Protein AF-0000000083686877 (afdb_homodimer)

pLDDT: mean 85.7, std 20.35, range [25.66, 98.31]

Secondary structure (DSSP, 8-state):
-HHHHHHHHHHHHGGG-S-HHHHHHHHHHHHHHHHHHHHHHHTTGGGGS-HHHHHHHHTTHHHHHHHGGG-S-HHHHHHHHHHHHHH-HHHHHHHHHHTTSSSSTTTTT-/-HHHHHHHHHHHHGGG-S-HHHHHHHHHHHHHHHHHHHHHHHTTGGGGS-HHHHHHHHTTHHHHHHHGGG-S-HHHHHHHHHHHHHH-HHHHHHHHHHHHSSSSTTTT--

Structure (mmCIF, N/CA/C/O backbone):
data_AF-0000000083686877-model_v1
#
loop_
_entity.id
_entity.type
_entity.pdbx_description
1 polymer 'Importin subunit alpha-1'
#
loop_
_atom_site.group_PDB
_atom_site.id
_atom_site.type_symbol
_atom_site.label_atom_id
_atom_site.label_alt_id
_atom_site.label_comp_id
_atom_site.label_asym_id
_atom_site.label_entity_id
_atom_site.label_seq_id
_atom_site.pdbx_PDB_ins_code
_atom_site.Cartn_x
_atom_site.Cartn_y
_atom_site.Cartn_z
_atom_site.occupancy
_atom_site.B_iso_or_equiv
_atom_site.auth_seq_id
_atom_site.auth_comp_id
_atom_site.auth_asym_id
_atom_site.auth_atom_id
_atom_site.pdbx_PDB_model_num
ATOM 1 N N . SER A 1 1 ? -11.82 -2.285 -3.145 1 73.19 1 SER A N 1
ATOM 2 C CA . SER A 1 1 ? -12.148 -0.867 -3.074 1 73.19 1 SER A CA 1
ATOM 3 C C . SER A 1 1 ? -11.109 -0.018 -3.797 1 73.19 1 SER A C 1
ATOM 5 O O . SER A 1 1 ? -10 -0.48 -4.059 1 73.19 1 SER A O 1
ATOM 7 N N . LEU A 1 2 ? -11.578 1.047 -4.289 1 73.25 2 LEU A N 1
ATOM 8 C CA . LEU A 1 2 ? -10.719 1.985 -5.004 1 73.25 2 LEU A CA 1
ATOM 9 C C . LEU A 1 2 ? -9.484 2.33 -4.184 1 73.25 2 LEU A C 1
ATOM 11 O O . LEU A 1 2 ? -8.383 2.443 -4.727 1 73.25 2 LEU A O 1
ATOM 15 N N . ALA A 1 3 ? -9.656 2.283 -2.883 1 82.31 3 ALA A N 1
ATOM 16 C CA . ALA A 1 3 ? -8.547 2.664 -2.012 1 82.31 3 ALA A CA 1
ATOM 17 C C . ALA A 1 3 ? -7.441 1.616 -2.045 1 82.31 3 ALA A C 1
ATOM 19 O O . ALA A 1 3 ? -6.258 1.958 -2.107 1 82.31 3 ALA A O 1
ATOM 20 N N . CYS A 1 4 ? -7.793 0.386 -2.1 1 87.5 4 CYS A N 1
ATOM 21 C CA . CYS A 1 4 ? -6.809 -0.692 -2.07 1 87.5 4 CYS A CA 1
ATOM 22 C C . CYS A 1 4 ? -6.062 -0.783 -3.395 1 87.5 4 CYS A C 1
ATOM 24 O O . CYS A 1 4 ? -4.891 -1.166 -3.426 1 87.5 4 CYS A O 1
ATOM 26 N N . LYS A 1 5 ? -6.75 -0.315 -4.426 1 90.25 5 LYS A N 1
ATOM 27 C CA . LYS A 1 5 ? -6.117 -0.389 -5.742 1 90.25 5 LYS A CA 1
ATOM 28 C C . LYS A 1 5 ? -4.852 0.461 -5.793 1 90.25 5 LYS A C 1
ATOM 30 O O . LYS A 1 5 ? -3.812 0.008 -6.277 1 90.25 5 LYS A O 1
ATOM 35 N N . GLY A 1 6 ? -4.938 1.652 -5.332 1 89.38 6 GLY A N 1
ATOM 36 C CA . GLY A 1 6 ? -3.783 2.535 -5.309 1 89.38 6 GLY A CA 1
ATOM 37 C C . GLY A 1 6 ? -2.639 1.993 -4.473 1 89.38 6 GLY A C 1
ATOM 38 O O . GLY A 1 6 ? -1.472 2.121 -4.852 1 89.38 6 GLY A O 1
ATOM 39 N N . CYS A 1 7 ? -3.008 1.379 -3.393 1 93.69 7 CYS A N 1
ATOM 40 C CA . CYS A 1 7 ? -1.992 0.793 -2.523 1 93.69 7 CYS A CA 1
ATOM 41 C C . CYS A 1 7 ? -1.307 -0.385 -3.203 1 93.69 7 CYS A C 1
ATOM 43 O O . CYS A 1 7 ? -0.085 -0.528 -3.127 1 93.69 7 CYS A O 1
ATOM 45 N N . ILE A 1 8 ? -2.09 -1.181 -3.867 1 96.5 8 ILE A N 1
ATOM 46 C CA . ILE A 1 8 ? -1.576 -2.373 -4.531 1 96.5 8 ILE A CA 1
ATOM 47 C C . ILE A 1 8 ? -0.631 -1.967 -5.66 1 96.5 8 ILE A C 1
ATOM 49 O O . ILE A 1 8 ? 0.459 -2.525 -5.797 1 96.5 8 ILE A O 1
ATOM 53 N N . GLU A 1 9 ? -1.015 -0.962 -6.367 1 96 9 GLU A N 1
ATOM 54 C CA . GLU A 1 9 ? -0.185 -0.464 -7.461 1 96 9 GLU A CA 1
ATOM 55 C C . GLU A 1 9 ? 1.164 0.032 -6.945 1 96 9 GLU A C 1
ATOM 57 O O . GLU A 1 9 ? 2.207 -0.278 -7.527 1 96 9 GLU A O 1
ATOM 62 N N . ALA A 1 10 ? 1.161 0.752 -5.887 1 97.06 10 ALA A N 1
ATOM 63 C CA . ALA A 1 10 ? 2.391 1.288 -5.312 1 97.06 10 ALA A CA 1
ATOM 64 C C . ALA A 1 10 ? 3.322 0.164 -4.863 1 97.06 10 ALA A C 1
ATOM 66 O O . ALA A 1 10 ? 4.516 0.177 -5.176 1 97.06 10 ALA A O 1
ATOM 67 N N . LEU A 1 11 ? 2.768 -0.821 -4.184 1 97.75 11 LEU A N 1
ATOM 68 C CA . LEU A 1 11 ? 3.58 -1.926 -3.686 1 97.75 11 LEU A CA 1
ATOM 69 C C . LEU A 1 11 ? 4.16 -2.738 -4.836 1 97.75 11 LEU A C 1
ATOM 71 O O . LEU A 1 11 ? 5.336 -3.113 -4.809 1 97.75 11 LEU A O 1
ATOM 75 N N . CYS A 1 12 ? 3.342 -2.971 -5.828 1 98.31 12 CYS A N 1
ATOM 76 C CA . CYS A 1 12 ? 3.801 -3.74 -6.977 1 98.31 12 CYS A CA 1
ATOM 77 C C . CYS A 1 12 ? 4.91 -3.002 -7.719 1 98.31 12 CYS A C 1
ATOM 79 O O . CYS A 1 12 ? 5.871 -3.619 -8.18 1 98.31 12 CYS A O 1
ATOM 81 N N . ASP A 1 13 ? 4.816 -1.719 -7.809 1 97.75 13 ASP A N 1
ATOM 82 C CA . ASP A 1 13 ? 5.812 -0.909 -8.508 1 97.75 13 ASP A CA 1
ATOM 83 C C . ASP A 1 13 ? 7.18 -1.022 -7.836 1 97.75 13 ASP A C 1
ATOM 85 O O . ASP A 1 13 ? 8.211 -0.883 -8.492 1 97.75 13 ASP A O 1
ATOM 89 N N . LEU A 1 14 ? 7.164 -1.317 -6.625 1 98.06 14 LEU A N 1
ATOM 90 C CA . LEU A 1 14 ? 8.414 -1.34 -5.871 1 98.06 14 LEU A CA 1
ATOM 91 C C . LEU A 1 14 ? 9.039 -2.729 -5.898 1 98.06 14 LEU A C 1
ATOM 93 O O . LEU A 1 14 ? 10.164 -2.918 -5.422 1 98.06 14 LEU A O 1
ATOM 97 N N . LEU A 1 15 ? 8.391 -3.703 -6.543 1 98 15 LEU A N 1
ATOM 98 C CA . LEU A 1 15 ? 8.875 -5.078 -6.559 1 98 15 LEU A CA 1
ATOM 99 C C . LEU A 1 15 ? 10.023 -5.242 -7.547 1 98 15 LEU A C 1
ATOM 101 O O . LEU A 1 15 ? 10.625 -6.312 -7.633 1 98 15 LEU A O 1
ATOM 105 N N . ILE A 1 16 ? 10.445 -4.176 -8.188 1 95.75 16 ILE A N 1
ATOM 106 C CA . ILE A 1 16 ? 11.586 -4.234 -9.094 1 95.75 16 ILE A CA 1
ATOM 107 C C . ILE A 1 16 ? 12.836 -3.723 -8.391 1 95.75 16 ILE A C 1
ATOM 109 O O . ILE A 1 16 ? 13.914 -3.643 -8.992 1 95.75 16 ILE A O 1
ATOM 113 N N . SER A 1 17 ? 12.625 -3.346 -7.148 1 95.5 17 SER A N 1
ATOM 114 C CA . SER A 1 17 ? 13.75 -2.795 -6.391 1 95.5 17 SER A CA 1
ATOM 115 C C . SER A 1 17 ? 14.867 -3.816 -6.238 1 95.5 17 SER A C 1
ATOM 117 O O . SER A 1 17 ? 14.617 -5.023 -6.184 1 95.5 17 SER A O 1
ATOM 119 N N . THR A 1 18 ? 16.078 -3.355 -6.16 1 93.94 18 THR A N 1
ATOM 120 C CA . THR A 1 18 ? 17.219 -4.227 -5.934 1 93.94 18 THR A CA 1
ATOM 121 C C . THR A 1 18 ? 17.5 -4.363 -4.438 1 93.94 18 THR A C 1
ATOM 123 O O . THR A 1 18 ? 18.391 -5.125 -4.039 1 93.94 18 THR A O 1
ATOM 126 N N . ASP A 1 19 ? 16.734 -3.686 -3.562 1 95.06 19 ASP A N 1
ATOM 127 C CA . ASP A 1 19 ? 16.906 -3.717 -2.113 1 95.06 19 ASP A CA 1
ATOM 128 C C . ASP A 1 19 ? 16.016 -4.777 -1.479 1 95.06 19 ASP A C 1
ATOM 130 O O . ASP A 1 19 ? 14.789 -4.617 -1.433 1 95.06 19 ASP A O 1
ATOM 134 N N . PRO A 1 20 ? 16.609 -5.816 -0.915 1 96.25 20 PRO A N 1
ATOM 135 C CA . PRO A 1 20 ? 15.82 -6.922 -0.365 1 96.25 20 PRO A CA 1
ATOM 136 C C . PRO A 1 20 ? 14.859 -6.469 0.734 1 96.25 20 PRO A C 1
ATOM 138 O O . PRO A 1 20 ? 13.781 -7.055 0.897 1 96.25 20 PRO A O 1
ATOM 141 N N . SER A 1 21 ? 15.266 -5.473 1.432 1 96.06 21 SER A N 1
ATOM 142 C CA . SER A 1 21 ? 14.406 -5.016 2.516 1 96.06 21 SER A CA 1
ATOM 143 C C . SER A 1 21 ? 13.117 -4.406 1.975 1 96.06 21 SER A C 1
ATOM 145 O O . SER A 1 21 ? 12.047 -4.57 2.568 1 96.06 21 SER A O 1
ATOM 147 N N . ILE A 1 22 ? 13.219 -3.734 0.892 1 97.62 22 ILE A N 1
ATOM 148 C CA . ILE A 1 22 ? 12.047 -3.162 0.243 1 97.62 22 ILE A CA 1
ATOM 149 C C . ILE A 1 22 ? 11.133 -4.281 -0.255 1 97.62 22 ILE A C 1
ATOM 151 O O . ILE A 1 22 ? 9.922 -4.25 -0.026 1 97.62 22 ILE A O 1
ATOM 155 N N . LEU A 1 23 ? 11.75 -5.277 -0.859 1 97.75 23 LEU A N 1
ATOM 156 C CA . LEU A 1 23 ? 10.984 -6.398 -1.4 1 97.75 23 LEU A CA 1
ATOM 157 C C . LEU A 1 23 ? 10.234 -7.129 -0.294 1 97.75 23 LEU A C 1
ATOM 159 O O . LEU A 1 23 ? 9.062 -7.48 -0.458 1 97.75 23 LEU A O 1
ATOM 163 N N . THR A 1 24 ? 10.859 -7.27 0.798 1 97.81 24 THR A N 1
ATOM 164 C CA . THR A 1 24 ? 10.258 -7.953 1.938 1 97.81 24 THR A CA 1
ATOM 165 C C . THR A 1 24 ? 9.039 -7.184 2.447 1 97.81 24 THR A C 1
ATOM 167 O O . THR A 1 24 ? 7.984 -7.773 2.689 1 97.81 24 THR A O 1
ATOM 170 N N . VAL A 1 25 ? 9.148 -5.871 2.57 1 97.5 25 VAL A N 1
ATOM 171 C CA . VAL A 1 25 ? 8.047 -5.039 3.049 1 97.5 25 VAL A CA 1
ATOM 172 C C . VAL A 1 25 ? 6.887 -5.098 2.062 1 97.5 25 VAL A C 1
ATOM 174 O O . VAL A 1 25 ? 5.734 -5.281 2.461 1 97.5 25 VAL A O 1
ATOM 177 N N . CYS A 1 26 ? 7.199 -5.039 0.796 1 98.31 26 CYS A N 1
ATOM 178 C CA . CYS A 1 26 ? 6.168 -5.059 -0.234 1 98.31 26 CYS A CA 1
ATOM 179 C C . CYS A 1 26 ? 5.445 -6.398 -0.26 1 98.31 26 CYS A C 1
ATOM 181 O O . CYS A 1 26 ? 4.211 -6.445 -0.296 1 98.31 26 CYS A O 1
ATOM 183 N N . LEU A 1 27 ? 6.191 -7.473 -0.188 1 98 27 LEU A N 1
ATOM 184 C CA . LEU A 1 27 ? 5.598 -8.805 -0.224 1 98 27 LEU A CA 1
ATOM 185 C C . LEU A 1 27 ? 4.738 -9.055 1.013 1 98 27 LEU A C 1
ATOM 187 O O . LEU A 1 27 ? 3.656 -9.633 0.916 1 98 27 LEU A O 1
ATOM 191 N N . ASN A 1 28 ? 5.188 -8.578 2.1 1 96.69 28 ASN A N 1
ATOM 192 C CA . ASN A 1 28 ? 4.383 -8.68 3.312 1 96.69 28 ASN A CA 1
ATOM 193 C C . ASN A 1 28 ? 3.096 -7.875 3.201 1 96.69 28 ASN A C 1
ATOM 195 O O . ASN A 1 28 ? 2.02 -8.359 3.562 1 96.69 28 ASN A O 1
ATOM 199 N N . GLY A 1 29 ? 3.197 -6.672 2.732 1 96.12 29 GLY A N 1
ATOM 200 C CA . GLY A 1 29 ? 2.018 -5.852 2.5 1 96.12 29 GLY A CA 1
ATOM 201 C C . GLY A 1 29 ? 1.012 -6.508 1.57 1 96.12 29 GLY A C 1
ATOM 202 O O . GLY A 1 29 ? -0.18 -6.57 1.882 1 96.12 29 GLY A O 1
ATOM 203 N N . LEU A 1 30 ? 1.495 -7.07 0.525 1 97.12 30 LEU A N 1
ATOM 204 C CA . LEU A 1 30 ? 0.636 -7.723 -0.455 1 97.12 30 LEU A CA 1
ATOM 205 C C . LEU A 1 30 ? -0.005 -8.977 0.133 1 97.12 30 LEU A C 1
ATOM 207 O O . LEU A 1 30 ? -1.197 -9.219 -0.066 1 97.12 30 LEU A O 1
ATOM 211 N N . ARG A 1 31 ? 0.827 -9.648 0.815 1 96.56 31 ARG A N 1
ATOM 212 C CA . ARG A 1 31 ? 0.297 -10.844 1.466 1 96.56 31 ARG A CA 1
ATOM 213 C C . ARG A 1 31 ? -0.884 -10.5 2.367 1 96.56 31 ARG A C 1
ATOM 215 O O . ARG A 1 31 ? -1.903 -11.195 2.357 1 96.56 31 ARG A O 1
ATOM 222 N N . ASN A 1 32 ? -0.804 -9.469 3.119 1 94.19 32 ASN A N 1
ATOM 223 C CA . ASN A 1 32 ? -1.847 -9.07 4.059 1 94.19 32 ASN A CA 1
ATOM 224 C C . ASN A 1 32 ? -3.121 -8.648 3.334 1 94.19 32 ASN A C 1
ATOM 226 O O . ASN A 1 32 ? -4.227 -8.992 3.76 1 94.19 32 ASN A O 1
ATOM 230 N N . ILE A 1 33 ? -2.953 -7.969 2.295 1 94.56 33 ILE A N 1
ATOM 231 C CA . ILE A 1 33 ? -4.109 -7.516 1.531 1 94.56 33 ILE A CA 1
ATOM 232 C C . ILE A 1 33 ? -4.785 -8.711 0.858 1 94.56 33 ILE A C 1
ATOM 234 O O . ILE A 1 33 ? -6.012 -8.82 0.871 1 94.56 33 ILE A O 1
ATOM 238 N N . LEU A 1 34 ? -4.004 -9.586 0.31 1 95.69 34 LEU A N 1
ATOM 239 C CA . LEU A 1 34 ? -4.539 -10.758 -0.37 1 95.69 34 LEU A CA 1
ATOM 240 C C . LEU A 1 34 ? -5.246 -11.68 0.616 1 95.69 34 LEU A C 1
ATOM 242 O O . LEU A 1 34 ? -6.262 -12.289 0.279 1 95.69 34 LEU A O 1
ATOM 246 N N . LYS A 1 3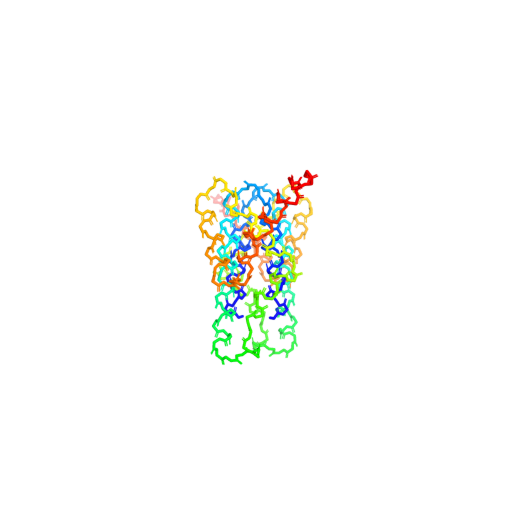5 ? -4.691 -11.719 1.78 1 95.38 35 LYS A N 1
ATOM 247 C CA . LYS A 1 35 ? -5.359 -12.484 2.83 1 95.38 35 LYS A CA 1
ATOM 248 C C . LYS A 1 35 ? -6.754 -11.938 3.111 1 95.38 35 LYS A C 1
ATOM 250 O O . LYS A 1 35 ? -7.711 -12.703 3.254 1 95.38 35 LYS A O 1
ATOM 255 N N . ALA A 1 36 ? -6.898 -10.656 3.234 1 93.06 36 ALA A N 1
ATOM 256 C CA . ALA A 1 36 ? -8.203 -10.031 3.428 1 93.06 36 ALA A CA 1
ATOM 257 C C . ALA A 1 36 ? -9.148 -10.367 2.279 1 93.06 36 ALA A C 1
ATOM 259 O O . ALA A 1 36 ? -10.336 -10.617 2.5 1 93.06 36 ALA A O 1
ATOM 260 N N . GLY A 1 37 ? -8.594 -10.312 1.084 1 93.69 37 GLY A N 1
ATOM 261 C CA . GLY A 1 37 ? -9.398 -10.688 -0.069 1 93.69 37 GLY A CA 1
ATOM 262 C C . GLY A 1 37 ? -9.891 -12.125 -0.011 1 93.69 37 GLY A C 1
ATOM 263 O O . GLY A 1 37 ? -11.023 -12.414 -0.403 1 93.69 37 GLY A O 1
ATOM 264 N N . GLU A 1 38 ? -9.016 -12.953 0.512 1 94.94 38 GLU A N 1
ATOM 265 C CA . GLU A 1 38 ? -9.375 -14.359 0.655 1 94.94 38 GLU A CA 1
ATOM 266 C C . GLU A 1 38 ? -10.508 -14.531 1.661 1 94.94 38 GLU A C 1
ATOM 268 O O . GLU A 1 38 ? -11.43 -15.32 1.436 1 94.94 38 GLU A O 1
ATOM 273 N N . ILE A 1 39 ? -10.422 -13.844 2.715 1 93.62 39 ILE A N 1
ATOM 274 C CA . ILE A 1 39 ? -11.461 -13.898 3.738 1 93.62 39 ILE A CA 1
ATOM 275 C C . ILE A 1 39 ? -12.789 -13.422 3.152 1 93.62 39 ILE A C 1
ATOM 277 O O . ILE A 1 39 ? -13.828 -14.055 3.369 1 93.62 39 ILE A O 1
ATOM 281 N N . ASN A 1 40 ? -12.781 -12.375 2.361 1 92.44 40 ASN A N 1
ATOM 282 C CA . ASN A 1 40 ? -13.977 -11.867 1.698 1 92.44 40 ASN A CA 1
ATOM 283 C C . ASN A 1 40 ? -14.555 -12.891 0.724 1 92.44 40 ASN A C 1
ATOM 285 O O . ASN A 1 40 ? -15.766 -13.094 0.671 1 92.44 40 ASN A O 1
ATOM 289 N N . LYS A 1 41 ? -13.688 -13.461 0.026 1 94.38 41 LYS A N 1
ATOM 290 C CA . LYS A 1 41 ? -14.078 -14.508 -0.919 1 94.38 41 LYS A CA 1
ATOM 291 C C . LYS A 1 41 ? -14.781 -15.656 -0.208 1 94.38 41 LYS A C 1
ATOM 293 O O . LYS A 1 41 ? -15.828 -16.125 -0.661 1 94.38 41 LYS A O 1
ATOM 298 N N . GLN A 1 42 ? -14.227 -16.094 0.88 1 95.88 42 GLN A N 1
ATOM 299 C CA . GLN A 1 42 ? -14.758 -17.219 1.648 1 95.88 42 GLN A CA 1
ATOM 300 C C . GLN A 1 42 ? -16.125 -16.875 2.242 1 95.88 42 GLN A C 1
ATOM 302 O O . GLN A 1 42 ? -16.984 -17.75 2.402 1 95.88 42 GLN A O 1
ATOM 307 N N . LYS A 1 43 ? -16.391 -15.617 2.49 1 95.31 43 LYS A N 1
ATOM 308 C CA . LYS A 1 43 ? -17.656 -15.148 3.043 1 95.31 43 LYS A CA 1
ATOM 309 C C . LYS A 1 43 ? -18.688 -14.906 1.938 1 95.31 43 LYS A C 1
ATOM 311 O O . LYS A 1 43 ? -19.797 -14.469 2.207 1 95.31 43 LYS A O 1
ATOM 316 N N . GLY A 1 44 ? -18.281 -15.148 0.725 1 94.69 44 GLY A N 1
ATOM 317 C CA . GLY A 1 44 ? -19.188 -15.031 -0.413 1 94.69 44 GLY A CA 1
ATOM 318 C C . GLY A 1 44 ? -19.312 -13.609 -0.928 1 94.69 44 GLY A C 1
ATOM 319 O O . GLY A 1 44 ? -20.188 -13.312 -1.739 1 94.69 44 GLY A O 1
ATOM 320 N N . LEU A 1 45 ? -18.438 -12.805 -0.403 1 91 45 LEU A N 1
ATOM 321 C CA . LEU A 1 45 ? -18.469 -11.414 -0.856 1 91 45 LEU A CA 1
ATOM 322 C C . LEU A 1 45 ? -17.812 -11.273 -2.23 1 91 45 LEU A C 1
ATOM 324 O O . LEU A 1 45 ? -17.016 -12.125 -2.633 1 91 45 LEU A O 1
ATOM 328 N N . TYR A 1 46 ? -18.219 -10.297 -3.049 1 91.81 46 TYR A N 1
ATOM 329 C CA . TYR A 1 46 ? -17.688 -9.977 -4.367 1 91.81 46 TYR A CA 1
ATOM 330 C C . TYR A 1 46 ? -17.766 -11.18 -5.297 1 91.81 46 TYR A C 1
ATOM 332 O O . TYR A 1 46 ? -16.781 -11.516 -5.969 1 91.81 46 TYR A O 1
ATOM 340 N N . ASN A 1 47 ? -18.844 -11.852 -5.27 1 94.5 47 ASN A N 1
ATOM 341 C CA . ASN A 1 47 ? -19.156 -12.977 -6.141 1 94.5 47 ASN A CA 1
ATOM 342 C C . ASN A 1 47 ? -18.172 -14.125 -5.93 1 94.5 47 ASN A C 1
ATOM 344 O O . ASN A 1 47 ? -17.797 -14.812 -6.887 1 94.5 47 ASN A O 1
ATOM 348 N N . GLY A 1 48 ? -17.547 -14.148 -4.766 1 94.5 48 GLY A N 1
ATOM 349 C CA . GLY A 1 48 ? -16.703 -15.281 -4.418 1 94.5 48 GLY A CA 1
ATOM 350 C C . GLY A 1 48 ? -15.32 -15.203 -5.031 1 94.5 48 GLY A C 1
ATOM 351 O O . GLY A 1 48 ? -14.695 -16.234 -5.293 1 94.5 48 GLY A O 1
ATOM 352 N N . VAL A 1 49 ? -14.914 -14 -5.352 1 94.94 49 VAL A N 1
ATOM 353 C CA . VAL A 1 49 ? -13.578 -13.836 -5.918 1 94.94 49 VAL A CA 1
ATOM 354 C C . VAL A 1 49 ? -12.734 -12.945 -5.008 1 94.94 49 VAL A C 1
ATOM 356 O O . VAL A 1 49 ? -13.273 -12.148 -4.238 1 94.94 49 VAL A O 1
ATOM 359 N N . ASN A 1 50 ? -11.461 -13.227 -5.004 1 95.38 50 ASN A N 1
ATOM 360 C CA . ASN A 1 50 ? -10.547 -12.305 -4.348 1 95.38 50 ASN A CA 1
ATOM 361 C C . ASN A 1 50 ? -10.273 -11.078 -5.215 1 95.38 50 ASN A C 1
ATOM 363 O O . ASN A 1 50 ? -9.43 -11.125 -6.117 1 95.38 50 ASN A O 1
ATOM 367 N N . ILE A 1 51 ? -10.914 -10 -4.934 1 94.06 51 ILE A N 1
ATOM 368 C CA . ILE A 1 51 ? -10.844 -8.812 -5.777 1 94.06 51 ILE A CA 1
ATOM 369 C C . ILE A 1 51 ? -9.438 -8.227 -5.723 1 94.06 51 ILE A C 1
ATOM 371 O O . ILE A 1 51 ? -8.992 -7.582 -6.672 1 94.06 51 ILE A O 1
ATOM 375 N N . TYR A 1 52 ? -8.719 -8.453 -4.645 1 95.31 52 TYR A N 1
ATOM 376 C CA . TYR A 1 52 ? -7.375 -7.906 -4.512 1 95.31 52 TYR A CA 1
ATOM 377 C C . TYR A 1 52 ? -6.387 -8.68 -5.371 1 95.31 52 TYR A C 1
ATOM 379 O O . TYR A 1 52 ? -5.43 -8.109 -5.902 1 95.31 52 TYR A O 1
ATOM 387 N N . ALA A 1 53 ? -6.609 -9.977 -5.523 1 96.31 53 ALA A N 1
ATOM 388 C CA . ALA A 1 53 ? -5.801 -10.766 -6.453 1 96.31 53 ALA A CA 1
ATOM 389 C C . ALA A 1 53 ? -5.992 -10.281 -7.887 1 96.31 53 ALA A C 1
ATOM 391 O O . ALA A 1 53 ? -5.023 -10.172 -8.648 1 96.31 53 ALA A O 1
ATOM 392 N N . GLN A 1 54 ? -7.191 -9.961 -8.195 1 95.62 54 GLN A N 1
ATOM 393 C CA . GLN A 1 54 ? -7.492 -9.43 -9.523 1 95.62 54 GLN A CA 1
ATOM 394 C C . GLN A 1 54 ? -6.797 -8.086 -9.75 1 95.62 54 GLN A C 1
ATOM 396 O O . GLN A 1 54 ? -6.27 -7.832 -10.828 1 95.62 54 GLN A O 1
ATOM 401 N N . MET A 1 55 ? -6.746 -7.316 -8.711 1 95.12 55 MET A N 1
ATOM 402 C CA . MET A 1 55 ? -6.102 -6.008 -8.812 1 95.12 55 MET A CA 1
ATOM 403 C C . MET A 1 55 ? -4.598 -6.16 -9.016 1 95.12 55 MET A C 1
ATOM 405 O O . MET A 1 55 ? -3.992 -5.414 -9.789 1 95.12 55 MET A O 1
ATOM 409 N N . VAL A 1 56 ? -4.016 -7.102 -8.344 1 97.19 56 VAL A N 1
ATOM 410 C CA . VAL A 1 56 ? -2.592 -7.371 -8.508 1 97.19 56 VAL A CA 1
ATOM 411 C C . VAL A 1 56 ? -2.303 -7.734 -9.961 1 97.19 56 VAL A C 1
ATOM 413 O O . VAL A 1 56 ? -1.348 -7.23 -10.562 1 97.19 56 VAL A O 1
ATOM 416 N N . GLU A 1 57 ? -3.117 -8.531 -10.484 1 96 57 GLU A N 1
ATOM 417 C CA . GLU A 1 57 ? -2.947 -8.945 -11.875 1 96 57 GLU A CA 1
ATOM 418 C C . GLU A 1 57 ? -3.141 -7.766 -12.82 1 96 57 GLU A C 1
ATOM 420 O O . GLU A 1 57 ? -2.348 -7.57 -13.75 1 96 57 GLU A O 1
ATOM 425 N N . GLU A 1 58 ? -4.078 -7.047 -12.586 1 95.5 58 GLU A N 1
ATOM 426 C CA . GLU A 1 58 ? -4.453 -5.945 -13.469 1 95.5 58 GLU A CA 1
ATOM 427 C C . GLU A 1 58 ? -3.342 -4.906 -13.555 1 95.5 58 GLU A C 1
ATOM 429 O O . GLU A 1 58 ? -3.162 -4.27 -14.594 1 95.5 58 GLU A O 1
ATOM 434 N N . CYS A 1 59 ? -2.598 -4.754 -12.508 1 95.5 59 CYS A N 1
ATOM 435 C CA . CYS A 1 59 ? -1.581 -3.707 -12.516 1 95.5 59 CYS A CA 1
ATOM 436 C C . CYS A 1 59 ? -0.216 -4.273 -12.883 1 95.5 59 CYS A C 1
ATOM 438 O O . CYS A 1 59 ? 0.791 -3.566 -12.828 1 95.5 59 CYS A O 1
ATOM 440 N N . GLY A 1 60 ? -0.201 -5.539 -13.219 1 96.31 60 GLY A N 1
ATOM 441 C CA . GLY A 1 60 ? 1.031 -6.164 -13.672 1 96.31 60 GLY A CA 1
ATOM 442 C C . GLY A 1 60 ? 1.891 -6.684 -12.531 1 96.31 60 GLY A C 1
ATOM 443 O O . GLY A 1 60 ? 3.088 -6.922 -12.711 1 96.31 60 GLY A O 1
ATOM 444 N N . GLY A 1 61 ? 1.282 -6.887 -11.383 1 98 61 GLY A N 1
ATOM 445 C CA . GLY A 1 61 ? 2.025 -7.312 -10.211 1 98 61 GLY A CA 1
ATOM 446 C C . GLY A 1 61 ? 2.428 -8.773 -10.258 1 98 61 GLY A C 1
ATOM 447 O O . GLY A 1 61 ? 3.455 -9.164 -9.695 1 98 61 GLY A O 1
ATOM 448 N N . LEU A 1 62 ? 1.648 -9.547 -10.93 1 97.38 62 LEU A N 1
ATOM 449 C CA . LEU A 1 62 ? 1.904 -10.984 -10.961 1 97.38 62 LEU A CA 1
ATOM 450 C C . LEU A 1 62 ? 3.26 -11.281 -11.594 1 97.38 62 LEU A C 1
ATOM 452 O O . LEU A 1 62 ? 4.051 -12.055 -11.047 1 97.38 62 LEU A O 1
ATOM 456 N N . ASP A 1 63 ? 3.545 -10.703 -12.688 1 96.5 63 ASP A N 1
ATOM 457 C CA . ASP A 1 63 ? 4.82 -10.914 -13.367 1 96.5 63 ASP A CA 1
ATOM 458 C C . ASP A 1 63 ? 5.992 -10.547 -12.461 1 96.5 63 ASP A C 1
ATOM 460 O O . ASP A 1 63 ? 7.02 -11.227 -12.461 1 96.5 63 ASP A O 1
ATOM 464 N N . LYS A 1 64 ? 5.816 -9.484 -11.75 1 97.56 64 LYS A N 1
ATOM 465 C CA . LYS A 1 64 ? 6.875 -9.023 -10.859 1 97.56 64 LYS A CA 1
ATOM 466 C C . LYS A 1 64 ? 7.094 -10 -9.711 1 97.56 64 LYS A C 1
ATOM 468 O O . LYS A 1 64 ? 8.234 -10.281 -9.328 1 97.56 64 LYS A O 1
ATOM 473 N N . ILE A 1 65 ? 6.039 -10.531 -9.172 1 98 65 ILE A N 1
ATOM 474 C CA . ILE A 1 65 ? 6.148 -11.5 -8.086 1 98 65 ILE A CA 1
ATOM 475 C C . ILE A 1 65 ? 6.809 -12.773 -8.594 1 98 65 ILE A C 1
ATOM 477 O O . ILE A 1 65 ? 7.68 -13.336 -7.9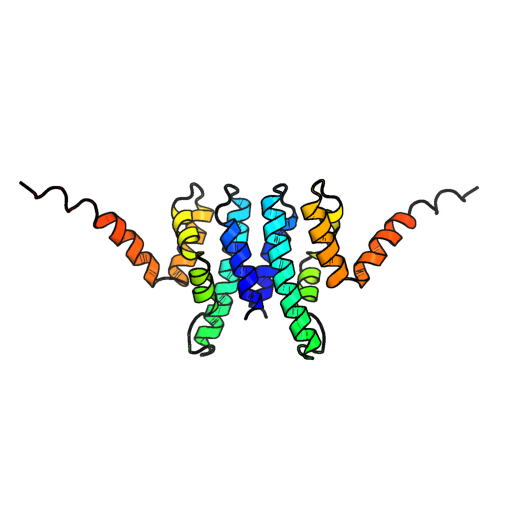3 1 98 65 ILE A O 1
ATOM 481 N N . VAL A 1 66 ? 6.461 -13.156 -9.766 1 96.62 66 VAL A N 1
ATOM 482 C CA . VAL A 1 66 ? 7.047 -14.344 -10.383 1 96.62 66 VAL A CA 1
ATOM 483 C C . VAL A 1 66 ? 8.555 -14.156 -10.531 1 96.62 66 VAL A C 1
ATOM 485 O O . VAL A 1 66 ? 9.336 -15.062 -10.219 1 96.62 66 VAL A O 1
ATOM 488 N N . SER A 1 67 ? 8.883 -13.047 -10.938 1 96.12 67 SER A N 1
ATOM 489 C CA . SER A 1 67 ? 10.297 -12.758 -11.164 1 96.12 67 SER A CA 1
ATOM 490 C C . SER A 1 67 ? 11.086 -12.836 -9.867 1 96.12 67 SER A C 1
ATOM 492 O O . SER A 1 67 ? 12.297 -13.102 -9.883 1 96.12 67 SER A O 1
ATOM 494 N N . LEU A 1 68 ? 10.43 -12.664 -8.758 1 96.94 68 LEU A N 1
ATOM 495 C CA . LEU A 1 68 ? 11.109 -12.672 -7.465 1 96.94 68 LEU A CA 1
ATOM 496 C C . LEU A 1 68 ? 11.5 -14.086 -7.059 1 96.94 68 LEU A C 1
ATOM 498 O O . LEU A 1 68 ? 12.312 -14.273 -6.148 1 96.94 68 LEU A O 1
ATOM 502 N N . GLN A 1 69 ? 10.977 -15.039 -7.758 1 93.62 69 GLN A N 1
ATOM 503 C CA . GLN A 1 69 ? 11.352 -16.422 -7.461 1 93.62 69 GLN A CA 1
ATOM 504 C C . GLN A 1 69 ? 12.805 -16.688 -7.844 1 93.62 69 GLN A C 1
ATOM 506 O O . GLN A 1 69 ? 13.398 -17.656 -7.383 1 93.62 69 GLN A O 1
ATOM 511 N N . SER A 1 70 ? 13.281 -15.781 -8.68 1 93.56 70 SER A N 1
ATOM 512 C CA . SER A 1 70 ? 14.664 -15.938 -9.117 1 93.56 70 SER A CA 1
ATOM 513 C C . SER A 1 70 ? 15.609 -15.062 -8.297 1 93.56 70 SER A C 1
ATOM 515 O O . SER A 1 70 ? 16.797 -14.961 -8.609 1 93.56 70 SER A O 1
ATOM 517 N N . TYR A 1 71 ? 15.125 -14.469 -7.27 1 92.06 71 TYR A N 1
ATOM 518 C CA . TYR A 1 71 ? 15.953 -13.602 -6.434 1 92.06 71 TYR A CA 1
ATOM 519 C C . TYR A 1 71 ? 16.922 -14.422 -5.594 1 92.06 71 TYR A C 1
ATOM 521 O O . TYR A 1 71 ? 16.562 -15.484 -5.07 1 92.06 71 TYR A O 1
ATOM 529 N N . ASP A 1 72 ? 18.156 -13.875 -5.473 1 91.25 72 ASP A N 1
ATOM 530 C CA . ASP A 1 72 ? 19.203 -14.555 -4.711 1 91.25 72 ASP A CA 1
ATOM 531 C C . ASP A 1 72 ? 19.016 -14.344 -3.211 1 91.25 72 ASP A C 1
ATOM 533 O O . ASP A 1 72 ? 19.922 -13.859 -2.529 1 91.25 72 ASP A O 1
ATOM 537 N N . ASN A 1 73 ? 17.906 -14.367 -2.654 1 93.75 73 ASN A N 1
ATOM 538 C CA . ASN A 1 73 ? 17.531 -14.297 -1.247 1 93.75 73 ASN A CA 1
ATOM 539 C C . ASN A 1 73 ? 16.453 -15.328 -0.907 1 93.75 73 ASN A C 1
ATOM 541 O O . ASN A 1 73 ? 15.344 -15.258 -1.422 1 93.75 73 ASN A O 1
ATOM 545 N N . ASN A 1 74 ? 16.781 -16.141 -0.128 1 95 74 ASN A N 1
ATOM 546 C CA . ASN A 1 74 ? 15.906 -17.281 0.175 1 95 74 ASN A CA 1
ATOM 547 C C . ASN A 1 74 ? 14.586 -16.812 0.783 1 95 74 ASN A C 1
ATOM 549 O O . ASN A 1 74 ? 13.523 -17.359 0.451 1 95 74 ASN A O 1
ATOM 553 N N . ASP A 1 75 ? 14.711 -15.859 1.65 1 97.44 75 ASP A N 1
ATOM 554 C CA . ASP A 1 75 ? 13.492 -15.375 2.301 1 97.44 75 ASP A CA 1
ATOM 555 C C . ASP A 1 75 ? 12.555 -14.727 1.291 1 97.44 75 ASP A C 1
ATOM 557 O O . ASP A 1 75 ? 11.344 -14.953 1.331 1 97.44 75 ASP A O 1
ATOM 561 N N . ILE A 1 76 ? 13.117 -13.938 0.433 1 97.75 76 ILE A N 1
ATOM 562 C CA . ILE A 1 76 ? 12.328 -13.281 -0.596 1 97.75 76 ILE A CA 1
ATOM 563 C C . ILE A 1 76 ? 11.75 -14.32 -1.551 1 97.75 76 ILE A C 1
ATOM 565 O O . ILE A 1 76 ? 10.562 -14.258 -1.898 1 97.75 76 ILE A O 1
ATOM 569 N N . TYR A 1 77 ? 12.625 -15.203 -1.874 1 96.19 77 TYR A N 1
ATOM 570 C CA . TYR A 1 77 ? 12.18 -16.312 -2.715 1 96.19 77 TYR A CA 1
ATOM 571 C C . TYR A 1 77 ? 11.008 -17.047 -2.08 1 96.19 77 TYR A C 1
ATOM 573 O O . TYR A 1 77 ? 9.961 -17.219 -2.713 1 96.19 77 TYR A O 1
ATOM 581 N N . LYS A 1 78 ? 11.016 -17.422 -0.885 1 97.5 78 LYS A N 1
ATOM 582 C CA . LYS A 1 78 ? 9.984 -18.172 -0.171 1 97.5 78 LYS A CA 1
ATOM 583 C C . LYS A 1 78 ? 8.688 -17.375 -0.075 1 97.5 78 LYS A C 1
ATOM 585 O O . LYS A 1 78 ? 7.598 -17.906 -0.267 1 97.5 78 LYS A O 1
ATOM 590 N N . LYS A 1 79 ? 8.844 -16.109 0.213 1 97.88 79 LYS A N 1
ATOM 591 C CA . LYS A 1 79 ? 7.672 -15.242 0.315 1 97.88 79 LYS A CA 1
ATOM 592 C C . LYS A 1 79 ? 6.949 -15.141 -1.025 1 97.88 79 LYS A C 1
ATOM 594 O O . LYS A 1 79 ? 5.719 -15.172 -1.077 1 97.88 79 LYS A O 1
ATOM 599 N N . ALA A 1 80 ? 7.727 -15.055 -2.086 1 97.62 80 ALA A N 1
ATOM 600 C CA . ALA A 1 80 ? 7.145 -14.992 -3.424 1 97.62 80 ALA A CA 1
ATOM 601 C C . ALA A 1 80 ? 6.406 -16.281 -3.76 1 97.62 80 ALA A C 1
ATOM 603 O O . ALA A 1 80 ? 5.27 -16.25 -4.234 1 97.62 80 ALA A O 1
ATOM 604 N N . VAL A 1 81 ? 7.035 -17.359 -3.473 1 96.75 81 VAL A N 1
ATOM 605 C CA . VAL A 1 81 ? 6.445 -18.672 -3.732 1 96.75 81 VAL A CA 1
ATOM 606 C C . VAL A 1 81 ? 5.148 -18.828 -2.939 1 96.75 81 VAL A C 1
ATOM 608 O O . VAL A 1 81 ? 4.137 -19.281 -3.475 1 96.75 81 VAL A O 1
ATOM 611 N N . GLU A 1 82 ? 5.137 -18.391 -1.725 1 97.06 82 GLU A N 1
ATOM 612 C CA . GLU A 1 82 ? 3.957 -18.484 -0.867 1 97.06 82 GLU A CA 1
ATOM 613 C C . GLU A 1 82 ? 2.809 -17.641 -1.418 1 97.06 82 GLU A C 1
ATOM 615 O O . GLU A 1 82 ? 1.662 -18.094 -1.451 1 97.06 82 GLU A O 1
ATOM 620 N N . VAL A 1 83 ? 3.137 -16.469 -1.779 1 97.56 83 VAL A N 1
ATOM 621 C CA . VAL A 1 83 ? 2.123 -15.586 -2.33 1 97.56 83 VAL A CA 1
ATOM 622 C C . VAL A 1 83 ? 1.526 -16.203 -3.594 1 97.56 83 VAL A C 1
ATOM 624 O O . VAL A 1 83 ? 0.304 -16.219 -3.764 1 97.56 83 VAL A O 1
ATOM 627 N N . LEU A 1 84 ? 2.367 -16.719 -4.426 1 97.25 84 LEU A N 1
ATOM 628 C CA . LEU A 1 84 ? 1.926 -17.297 -5.691 1 97.25 84 LEU A CA 1
ATOM 629 C C . LEU A 1 84 ? 1.083 -18.547 -5.457 1 97.25 84 LEU A C 1
ATOM 631 O O . LEU A 1 84 ? -0.014 -18.672 -6.004 1 97.25 84 LEU A O 1
ATOM 635 N N . GLU A 1 85 ? 1.507 -19.438 -4.637 1 96.5 85 GLU A N 1
ATOM 636 C CA . GLU A 1 85 ? 0.822 -20.703 -4.359 1 96.5 85 GLU A CA 1
ATOM 637 C C . GLU A 1 85 ? -0.542 -20.453 -3.721 1 96.5 85 GLU A C 1
ATOM 639 O O . GLU A 1 85 ? -1.52 -21.125 -4.059 1 96.5 85 GLU A O 1
ATOM 644 N N . LYS A 1 86 ? -0.664 -19.469 -2.918 1 96.5 86 LYS A N 1
ATOM 645 C CA . LYS A 1 86 ? -1.865 -19.281 -2.111 1 96.5 86 LYS A CA 1
ATOM 646 C C . LYS A 1 86 ? -2.896 -18.438 -2.852 1 96.5 86 LYS A C 1
ATOM 648 O O . LYS A 1 86 ? -4.098 -18.688 -2.754 1 96.5 86 LYS A O 1
ATOM 653 N N . TYR A 1 87 ? -2.371 -17.547 -3.631 1 96.75 87 TYR A N 1
ATOM 654 C CA . TYR A 1 87 ? -3.33 -16.562 -4.121 1 96.75 87 TYR A CA 1
ATOM 655 C C . TYR A 1 87 ? -3.373 -16.547 -5.645 1 96.75 87 TYR A C 1
ATOM 657 O O . TYR A 1 87 ? -4.297 -15.992 -6.242 1 96.75 87 TYR A O 1
ATOM 665 N N . PHE A 1 88 ? -2.477 -17.203 -6.234 1 96.31 88 PHE A N 1
ATOM 666 C CA . PHE A 1 88 ? -2.432 -17.297 -7.688 1 96.31 88 PHE A CA 1
ATOM 667 C C . PHE A 1 88 ? -2.1 -18.719 -8.133 1 96.31 88 PHE A C 1
ATOM 669 O O . PHE A 1 88 ? -1.209 -18.922 -8.961 1 96.31 88 PHE A O 1
ATOM 676 N N . PRO A 1 89 ? -2.754 -19.688 -7.668 1 91.06 89 PRO A N 1
ATOM 677 C CA . PRO A 1 89 ? -2.389 -21.078 -7.941 1 91.06 89 PRO A CA 1
ATOM 678 C C . PRO A 1 89 ? -2.453 -21.438 -9.43 1 91.06 89 PRO A C 1
ATOM 680 O O . PRO A 1 89 ? -1.687 -22.266 -9.906 1 91.06 89 PRO A O 1
ATOM 683 N N . GLU A 1 90 ? -3.307 -20.859 -10.18 1 85.38 90 GLU A N 1
ATOM 684 C CA . GLU A 1 90 ? -3.465 -21.156 -11.602 1 85.38 90 GLU A CA 1
ATOM 685 C C . GLU A 1 90 ? -2.285 -20.625 -12.414 1 85.38 90 GLU A C 1
ATOM 687 O O . GLU A 1 90 ? -1.997 -21.125 -13.5 1 85.38 90 GLU A O 1
ATOM 692 N N . ASP A 1 91 ? -1.573 -19.75 -11.891 1 78.25 91 ASP A N 1
ATOM 693 C CA . ASP A 1 91 ? -0.477 -19.109 -12.609 1 78.25 91 ASP A CA 1
ATOM 694 C C . ASP A 1 91 ? 0.854 -19.781 -12.305 1 78.25 91 ASP A C 1
ATOM 696 O O . ASP A 1 91 ? 1.862 -19.516 -12.961 1 78.25 91 ASP A O 1
ATOM 700 N N . LEU A 1 92 ? 0.99 -20.516 -11.297 1 69.44 92 LEU A N 1
ATOM 701 C CA . LEU A 1 92 ? 2.189 -21.281 -10.984 1 69.44 92 LEU A CA 1
ATOM 702 C C . LEU A 1 92 ? 2.449 -22.344 -12.047 1 69.44 92 LEU A C 1
ATOM 704 O O . LEU A 1 92 ? 3.604 -22.625 -12.375 1 69.44 92 LEU A O 1
ATOM 708 N N . GLU A 1 93 ? 1.443 -23.031 -12.508 1 58 93 GLU A N 1
ATOM 709 C CA . GLU A 1 93 ? 1.607 -24.141 -13.438 1 58 93 GLU A CA 1
ATOM 710 C C . GLU A 1 93 ? 2.201 -23.672 -14.766 1 58 93 GLU A C 1
ATOM 712 O O . GLU A 1 93 ? 2.904 -24.422 -15.438 1 58 93 GLU A O 1
ATOM 717 N N . THR A 1 94 ? 1.896 -22.484 -15.109 1 53.25 94 THR A N 1
ATOM 718 C CA . THR A 1 94 ? 2.262 -22.062 -16.453 1 53.25 94 THR A CA 1
ATOM 719 C C . THR A 1 94 ? 3.752 -21.734 -16.547 1 53.25 94 THR A C 1
ATOM 721 O O . THR A 1 94 ? 4.324 -21.703 -17.625 1 53.25 94 THR A O 1
ATOM 724 N N . VAL A 1 95 ? 4.312 -21.328 -15.469 1 49.69 95 VAL A N 1
ATOM 725 C CA . VAL A 1 95 ? 5.734 -21.016 -15.547 1 49.69 95 VAL A CA 1
ATOM 726 C C . VAL A 1 95 ? 6.523 -22.25 -15.977 1 49.69 95 VAL A C 1
ATOM 728 O O . VAL A 1 95 ? 7.547 -22.141 -16.656 1 49.69 95 VAL A O 1
ATOM 731 N N . ASP A 1 96 ? 6.145 -23.297 -15.461 1 43.72 96 ASP A N 1
ATOM 732 C CA . ASP A 1 96 ? 6.871 -24.5 -15.852 1 43.72 96 ASP A CA 1
ATOM 733 C C . ASP A 1 96 ? 6.637 -24.828 -17.328 1 43.72 96 ASP A C 1
ATOM 735 O O . ASP A 1 96 ? 7.469 -25.484 -17.953 1 43.72 96 ASP A O 1
ATOM 739 N N . GLU A 1 97 ? 5.438 -24.484 -17.844 1 42.16 97 GLU A N 1
ATOM 740 C CA . GLU A 1 97 ? 5.16 -25 -19.188 1 42.16 97 GLU A CA 1
ATOM 741 C C . GLU A 1 97 ? 5.805 -24.109 -20.266 1 42.16 97 GLU A C 1
ATOM 743 O O . GLU A 1 97 ? 5.895 -24.516 -21.422 1 42.16 97 GLU A O 1
ATOM 748 N N . GLU A 1 98 ? 5.914 -22.875 -19.953 1 41.28 98 GLU A N 1
ATOM 749 C CA . GLU A 1 98 ? 6.449 -22.062 -21.047 1 41.28 98 GLU A CA 1
ATOM 750 C C . GLU A 1 98 ? 7.945 -22.312 -21.219 1 41.28 98 GLU A C 1
ATOM 752 O O . GLU A 1 98 ? 8.516 -21.953 -22.25 1 41.28 98 GLU A O 1
ATOM 757 N N . ASN A 1 99 ? 8.586 -22.578 -20.156 1 42.12 99 ASN A N 1
ATOM 758 C CA . ASN A 1 99 ? 10.008 -22.844 -20.328 1 42.12 99 ASN A CA 1
ATOM 759 C C . ASN A 1 99 ? 10.234 -24.172 -21.047 1 42.12 99 ASN A C 1
ATOM 761 O O . ASN A 1 99 ? 11.359 -24.5 -21.438 1 42.12 99 ASN A O 1
ATOM 765 N N . HIS A 1 100 ? 9.266 -25.109 -20.906 1 41.38 100 HIS A N 1
ATOM 766 C CA . HIS A 1 100 ? 9.484 -26.422 -21.5 1 41.38 100 HIS A CA 1
ATOM 767 C C . HIS A 1 100 ? 9.117 -26.422 -22.984 1 41.38 100 HIS A C 1
ATOM 769 O O . HIS A 1 100 ? 9.469 -27.344 -23.719 1 41.38 100 HIS A O 1
ATOM 775 N N . ARG A 1 101 ? 8.258 -25.531 -23.562 1 39.88 101 ARG A N 1
ATOM 776 C CA . ARG A 1 101 ? 7.809 -25.641 -24.953 1 39.88 101 ARG A CA 1
ATOM 777 C C . ARG A 1 101 ? 8.914 -25.219 -25.906 1 39.88 101 ARG A C 1
ATOM 779 O O . ARG A 1 101 ? 8.773 -25.375 -27.125 1 39.88 101 ARG A O 1
ATOM 786 N N . SER A 1 102 ? 9.844 -24.359 -25.5 1 39.62 102 SER A N 1
ATOM 787 C CA . SER A 1 102 ? 10.703 -23.766 -26.516 1 39.62 102 SER A CA 1
ATOM 788 C C . SER A 1 102 ? 11.672 -24.781 -27.094 1 39.62 102 SER A C 1
ATOM 790 O O . SER A 1 102 ? 12.258 -24.562 -28.156 1 39.62 102 SER A O 1
ATOM 792 N N . ASN A 1 103 ? 12.188 -25.625 -26.219 1 39.16 103 ASN A N 1
ATOM 793 C CA . ASN A 1 103 ? 13.391 -26.297 -26.703 1 39.16 103 ASN A CA 1
ATOM 794 C C . ASN A 1 103 ? 13.062 -27.422 -27.672 1 39.16 103 ASN A C 1
ATOM 796 O O . ASN A 1 103 ? 13.961 -28.141 -28.141 1 39.16 103 ASN A O 1
ATOM 800 N N . VAL A 1 104 ? 11.758 -27.922 -27.578 1 39.16 104 VAL A N 1
ATOM 801 C CA . VAL A 1 104 ? 11.594 -29.219 -28.234 1 39.16 104 VAL A CA 1
ATOM 802 C C . VAL A 1 104 ? 11.516 -29.031 -29.75 1 39.16 104 VAL A C 1
ATOM 804 O O . VAL A 1 104 ? 11.586 -30.016 -30.5 1 39.16 104 VAL A O 1
ATOM 807 N N . ASP A 1 105 ? 11.062 -27.781 -30.172 1 40.88 105 ASP A N 1
ATOM 808 C CA . ASP A 1 105 ? 10.711 -27.812 -31.578 1 40.88 105 ASP A CA 1
ATOM 809 C C . ASP A 1 105 ? 11.945 -27.984 -32.469 1 40.88 105 ASP A C 1
ATOM 811 O O . ASP A 1 105 ? 11.844 -28.078 -33.688 1 40.88 105 ASP A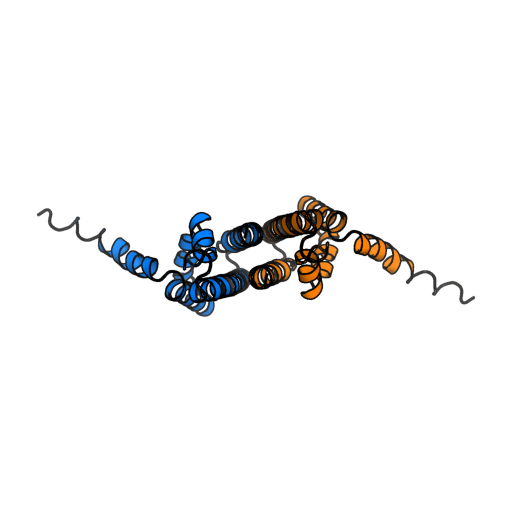 O 1
ATOM 815 N N . GLY A 1 106 ? 13.109 -27.531 -31.812 1 39.34 106 GLY A N 1
ATOM 816 C CA . GLY A 1 106 ? 14.164 -27.391 -32.812 1 39.34 106 GLY A CA 1
ATOM 817 C C . GLY A 1 106 ? 14.617 -28.719 -33.406 1 39.34 106 GLY A C 1
ATOM 818 O O . GLY A 1 106 ? 15.477 -28.734 -34.281 1 39.34 106 GLY A O 1
ATOM 819 N N . THR A 1 107 ? 14.586 -29.75 -32.531 1 37.19 107 THR A N 1
ATOM 820 C CA . THR A 1 107 ? 15.586 -30.75 -32.906 1 37.19 107 THR A CA 1
ATOM 821 C C . THR A 1 107 ? 15.07 -31.625 -34.062 1 37.19 107 THR A C 1
ATOM 823 O O . THR A 1 107 ? 15.844 -32.312 -34.719 1 37.19 107 THR A O 1
ATOM 826 N N . LEU A 1 108 ? 13.664 -31.859 -34.094 1 37.44 108 LEU A N 1
ATOM 827 C CA . LEU A 1 108 ? 13.406 -33.094 -34.844 1 37.44 108 LEU A CA 1
ATOM 828 C C . LEU A 1 108 ? 13.492 -32.844 -36.344 1 37.44 108 LEU A C 1
ATOM 830 O O . LEU A 1 108 ? 13.117 -33.719 -37.125 1 37.44 108 LEU A O 1
ATOM 834 N N . GLN A 1 109 ? 13.875 -31.594 -36.719 1 35.16 109 GLN A N 1
ATOM 835 C CA . GLN A 1 109 ? 13.766 -31.438 -38.156 1 35.16 109 GLN A CA 1
ATOM 836 C C . GLN A 1 109 ? 14.828 -32.25 -38.906 1 35.16 109 GLN A C 1
ATOM 838 O O . GLN A 1 109 ? 15.07 -32.062 -40.094 1 35.16 109 GLN A O 1
ATOM 843 N N . GLN A 1 110 ? 15.328 -33.438 -38.312 1 25.66 110 GLN A N 1
ATOM 844 C CA . GLN A 1 110 ? 16.016 -34.156 -39.375 1 25.66 110 GLN A CA 1
ATOM 845 C C . GLN A 1 110 ? 15.031 -34.75 -40.375 1 25.66 110 GLN A C 1
A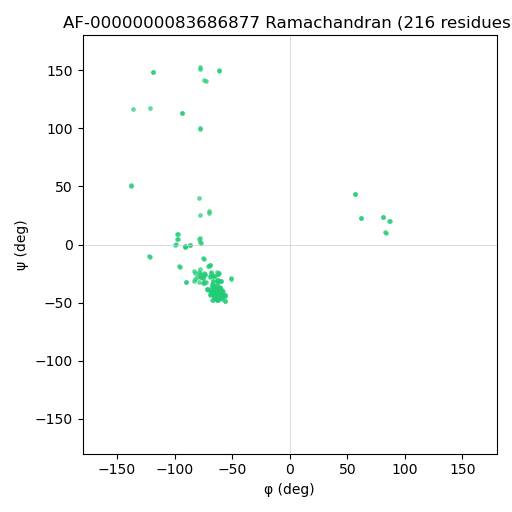TOM 847 O O . GLN A 1 110 ? 13.961 -35.219 -40 1 25.66 110 GLN A O 1
ATOM 852 N N . SER B 1 1 ? -10.828 -0.131 5.836 1 72.5 1 SER B N 1
ATOM 853 C CA . SER B 1 1 ? -10.938 -1.586 5.867 1 72.5 1 SER B CA 1
ATOM 854 C C . SER B 1 1 ? -9.617 -2.227 6.297 1 72.5 1 SER B C 1
ATOM 856 O O . SER B 1 1 ? -8.57 -1.582 6.27 1 72.5 1 SER B O 1
ATOM 858 N N . LEU B 1 2 ? -9.766 -3.332 6.875 1 72.69 2 LEU B N 1
ATOM 859 C CA . LEU B 1 2 ? -8.609 -4.094 7.344 1 72.69 2 LEU B CA 1
ATOM 860 C C . LEU B 1 2 ? -7.582 -4.262 6.23 1 72.69 2 LEU B C 1
ATOM 862 O O . LEU B 1 2 ? -6.379 -4.184 6.48 1 72.69 2 LEU B O 1
ATOM 866 N N . ALA B 1 3 ? -8.086 -4.266 5.027 1 81.38 3 ALA B N 1
ATOM 867 C CA . ALA B 1 3 ? -7.188 -4.492 3.898 1 81.38 3 ALA B CA 1
ATOM 868 C C . ALA B 1 3 ? -6.285 -3.279 3.666 1 81.38 3 ALA B C 1
ATOM 870 O O . ALA B 1 3 ? -5.09 -3.428 3.418 1 81.38 3 ALA B O 1
ATOM 871 N N . CYS B 1 4 ? -6.809 -2.119 3.836 1 87.31 4 CYS B N 1
ATOM 872 C CA . CYS B 1 4 ? -6.051 -0.899 3.574 1 87.31 4 CYS B CA 1
ATOM 873 C C . CYS B 1 4 ? -5.023 -0.65 4.672 1 87.31 4 CYS B C 1
ATOM 875 O O . CYS B 1 4 ? -3.965 -0.07 4.414 1 87.31 4 CYS B O 1
ATOM 877 N N . LYS B 1 5 ? -5.332 -1.207 5.828 1 90.12 5 LYS B N 1
ATOM 878 C CA . LYS B 1 5 ? -4.414 -0.988 6.945 1 90.12 5 LYS B CA 1
ATOM 879 C C . LYS B 1 5 ? -3.047 -1.6 6.66 1 90.12 5 LYS B C 1
ATOM 881 O O . LYS B 1 5 ? -2.016 -0.958 6.879 1 90.12 5 LYS B O 1
ATOM 886 N N . GLY B 1 6 ? -3.029 -2.801 6.219 1 89.31 6 GLY B N 1
ATOM 887 C CA . GLY B 1 6 ? -1.779 -3.467 5.887 1 89.31 6 GLY B CA 1
ATOM 888 C C . GLY B 1 6 ? -0.989 -2.752 4.809 1 89.31 6 GLY B C 1
ATOM 889 O O . GLY B 1 6 ? 0.238 -2.66 4.887 1 89.31 6 GLY B O 1
ATOM 890 N N . CYS B 1 7 ? -1.72 -2.232 3.861 1 93.75 7 CYS B N 1
ATOM 891 C CA . CYS B 1 7 ? -1.066 -1.499 2.783 1 93.75 7 CYS B CA 1
ATOM 892 C C . CYS B 1 7 ? -0.459 -0.2 3.297 1 93.75 7 CYS B C 1
ATOM 894 O O . CYS B 1 7 ? 0.659 0.159 2.922 1 93.75 7 CYS B O 1
ATOM 896 N N . ILE B 1 8 ? -1.19 0.47 4.148 1 96.5 8 ILE B N 1
ATOM 897 C CA . ILE B 1 8 ? -0.747 1.749 4.691 1 96.5 8 ILE B CA 1
ATOM 898 C C . ILE B 1 8 ? 0.504 1.543 5.543 1 96.5 8 ILE B C 1
ATOM 900 O O . ILE B 1 8 ? 1.478 2.291 5.418 1 96.5 8 ILE B O 1
ATOM 904 N N . GLU B 1 9 ? 0.497 0.501 6.297 1 95.88 9 GLU B N 1
ATOM 905 C CA . GLU B 1 9 ? 1.646 0.183 7.141 1 95.88 9 GLU B CA 1
ATOM 906 C C . GLU B 1 9 ? 2.891 -0.079 6.297 1 95.88 9 GLU B C 1
ATOM 908 O O . GLU B 1 9 ? 3.973 0.427 6.605 1 95.88 9 GLU B O 1
ATOM 913 N N . ALA B 1 10 ? 2.752 -0.815 5.262 1 97 10 ALA B N 1
ATOM 914 C CA . ALA B 1 10 ? 3.875 -1.139 4.387 1 97 10 ALA B CA 1
ATOM 915 C C . ALA B 1 10 ? 4.449 0.121 3.744 1 97 10 ALA B C 1
ATOM 917 O O . ALA B 1 10 ? 5.668 0.323 3.742 1 97 10 ALA B O 1
ATOM 918 N N . LEU B 1 11 ? 3.584 0.972 3.246 1 97.81 11 LEU B N 1
ATOM 919 C CA . LEU B 1 11 ? 4.035 2.191 2.586 1 97.81 11 LEU B CA 1
ATOM 920 C C . LEU B 1 11 ? 4.73 3.121 3.574 1 97.81 11 LEU B C 1
ATOM 922 O O . LEU B 1 11 ? 5.777 3.697 3.262 1 97.81 11 LEU B O 1
ATOM 926 N N . CYS B 1 12 ? 4.16 3.232 4.734 1 98.31 12 CYS B N 1
ATOM 927 C CA . CYS B 1 12 ? 4.75 4.094 5.75 1 98.31 12 CYS B CA 1
ATOM 928 C C . CYS B 1 12 ? 6.121 3.58 6.176 1 98.31 12 CYS B C 1
ATOM 930 O O . CYS B 1 12 ? 7.047 4.367 6.387 1 98.31 12 CYS B O 1
ATOM 932 N N . ASP B 1 13 ? 6.289 2.301 6.262 1 97.69 13 ASP B N 1
ATOM 933 C CA . ASP B 1 13 ? 7.555 1.694 6.668 1 97.69 13 ASP B CA 1
ATOM 934 C C . ASP B 1 13 ? 8.664 2.031 5.68 1 97.69 13 ASP B C 1
ATOM 936 O O . ASP B 1 13 ? 9.836 2.102 6.055 1 97.69 13 ASP B O 1
ATOM 940 N N . LEU B 1 14 ? 8.305 2.289 4.523 1 98 14 LEU B N 1
ATOM 941 C CA . LEU B 1 14 ? 9.297 2.51 3.48 1 98 14 LEU B CA 1
ATOM 942 C C . LEU B 1 14 ? 9.664 3.986 3.381 1 98 14 LEU B C 1
ATOM 944 O O . LEU B 1 14 ? 10.578 4.355 2.645 1 98 14 LEU B O 1
ATOM 948 N N . LEU B 1 15 ? 9.031 4.844 4.191 1 97.94 15 LEU B N 1
ATOM 949 C CA . LEU B 1 15 ? 9.258 6.281 4.113 1 97.94 15 LEU B CA 1
ATOM 950 C C . LEU B 1 15 ? 10.578 6.664 4.781 1 97.94 15 LEU B C 1
ATOM 952 O O . LEU B 1 15 ? 10.992 7.824 4.73 1 97.94 15 LEU B O 1
ATOM 956 N N . ILE B 1 16 ? 11.312 5.703 5.281 1 95.62 16 ILE B N 1
ATOM 957 C CA . ILE B 1 16 ? 12.617 5.98 5.875 1 95.62 16 ILE B CA 1
ATOM 958 C C . ILE B 1 16 ? 13.719 5.672 4.863 1 95.62 16 ILE B C 1
ATOM 960 O O . ILE B 1 16 ? 14.906 5.793 5.176 1 95.62 16 ILE B O 1
ATOM 964 N N . SER B 1 17 ? 13.266 5.246 3.707 1 95.44 17 SER B N 1
ATOM 965 C CA . SER B 1 17 ? 14.234 4.879 2.68 1 95.44 17 SER B CA 1
ATOM 966 C C . SER B 1 17 ? 15.094 6.074 2.277 1 95.44 17 SER B C 1
ATOM 968 O O . SER B 1 17 ? 14.633 7.219 2.316 1 95.44 17 SER B O 1
ATOM 970 N N . THR B 1 18 ? 16.297 5.816 1.883 1 93.94 18 THR B N 1
ATOM 971 C CA . THR B 1 18 ? 17.188 6.867 1.395 1 93.94 18 THR B CA 1
ATOM 972 C C . THR B 1 18 ? 17.062 7.023 -0.118 1 93.94 18 THR B C 1
ATOM 974 O O . THR B 1 18 ? 17.672 7.922 -0.708 1 93.94 18 THR B O 1
ATOM 977 N N . ASP B 1 19 ? 16.234 6.199 -0.787 1 95.12 19 ASP B N 1
ATOM 978 C CA . ASP B 1 19 ? 16.016 6.234 -2.23 1 95.12 19 ASP B CA 1
ATOM 979 C C . ASP B 1 19 ? 14.82 7.105 -2.594 1 95.12 19 ASP B C 1
ATOM 981 O O . ASP B 1 19 ? 13.672 6.734 -2.332 1 95.12 19 ASP B O 1
ATOM 985 N N . PRO B 1 20 ? 15.07 8.219 -3.258 1 96.25 20 PRO B N 1
ATOM 986 C CA . PRO B 1 20 ? 13.992 9.164 -3.562 1 96.25 20 PRO B CA 1
ATOM 987 C C . PRO B 1 20 ? 12.883 8.531 -4.398 1 96.25 20 PRO B C 1
ATOM 989 O O . PRO B 1 20 ? 11.711 8.914 -4.273 1 96.25 20 PRO B O 1
ATOM 992 N N . SER B 1 21 ? 13.266 7.605 -5.207 1 96.06 21 SER B N 1
ATOM 993 C CA . SER B 1 21 ? 12.25 6.984 -6.051 1 96.06 21 SER B CA 1
ATOM 994 C C . SER B 1 21 ? 11.258 6.172 -5.219 1 96.06 21 SER B C 1
ATOM 996 O O . SER B 1 21 ? 10.07 6.133 -5.527 1 96.06 21 SER B O 1
ATOM 998 N N . ILE B 1 22 ? 11.742 5.559 -4.211 1 97.69 22 ILE B N 1
ATOM 999 C CA . ILE B 1 22 ? 10.891 4.805 -3.303 1 97.69 22 ILE B CA 1
ATOM 1000 C C . ILE B 1 22 ? 9.953 5.758 -2.564 1 97.69 22 ILE B C 1
ATOM 1002 O O . ILE B 1 22 ? 8.742 5.512 -2.484 1 97.69 22 ILE B O 1
ATOM 1006 N N . LEU B 1 23 ? 10.516 6.848 -2.107 1 97.75 23 LEU B N 1
ATOM 1007 C CA . LEU B 1 23 ? 9.734 7.832 -1.367 1 97.75 23 LEU B CA 1
ATOM 1008 C C . LEU B 1 23 ? 8.617 8.398 -2.234 1 97.75 23 LEU B C 1
ATOM 1010 O O . LEU B 1 23 ? 7.48 8.539 -1.774 1 97.75 23 LEU B O 1
ATOM 1014 N N . THR B 1 24 ? 8.914 8.625 -3.445 1 97.81 24 THR B N 1
ATOM 1015 C CA . THR B 1 24 ? 7.934 9.172 -4.383 1 97.81 24 THR B CA 1
ATOM 1016 C C . THR B 1 24 ? 6.781 8.195 -4.59 1 97.81 24 THR B C 1
ATOM 1018 O O . THR B 1 24 ? 5.613 8.586 -4.543 1 97.81 24 THR B O 1
ATOM 1021 N N . VAL B 1 25 ? 7.078 6.914 -4.77 1 97.56 25 VAL B N 1
ATOM 1022 C CA . VAL B 1 25 ? 6.055 5.895 -4.977 1 97.56 25 VAL B CA 1
ATOM 1023 C C . VAL B 1 25 ? 5.184 5.773 -3.73 1 97.56 25 VAL B C 1
ATOM 1025 O O . VAL B 1 25 ? 3.955 5.746 -3.822 1 97.56 25 VAL B O 1
ATOM 1028 N N . CYS B 1 26 ? 5.812 5.789 -2.582 1 98.31 26 CYS B N 1
ATOM 1029 C CA . CYS B 1 26 ? 5.086 5.648 -1.326 1 98.31 26 CYS B CA 1
ATOM 1030 C C . CYS B 1 26 ? 4.172 6.844 -1.09 1 98.31 26 CYS B C 1
ATOM 1032 O O . CYS B 1 26 ? 2.998 6.68 -0.747 1 98.31 26 CYS B O 1
ATOM 1034 N N . LEU B 1 27 ? 4.668 8.039 -1.315 1 98 27 LEU B N 1
ATOM 1035 C CA . LEU B 1 27 ? 3.883 9.25 -1.101 1 98 27 LEU B CA 1
ATOM 1036 C C . LEU B 1 27 ? 2.715 9.32 -2.076 1 98 27 LEU B C 1
ATOM 1038 O O . LEU B 1 27 ? 1.606 9.711 -1.699 1 98 27 LEU B O 1
ATOM 1042 N N . ASN B 1 28 ? 2.957 8.914 -3.26 1 96.81 28 ASN B N 1
ATOM 1043 C CA . ASN B 1 28 ? 1.869 8.852 -4.23 1 96.81 28 ASN B CA 1
ATOM 1044 C C . ASN B 1 28 ? 0.811 7.828 -3.822 1 96.81 28 ASN B C 1
ATOM 1046 O O . ASN B 1 28 ? -0.387 8.109 -3.889 1 96.81 28 ASN B O 1
ATOM 1050 N N . GLY B 1 29 ? 1.232 6.668 -3.416 1 96.19 29 GLY B N 1
ATOM 1051 C CA . GLY B 1 29 ? 0.309 5.66 -2.918 1 96.19 29 GLY B CA 1
ATOM 1052 C C . GLY B 1 29 ? -0.532 6.148 -1.753 1 96.19 29 GLY B C 1
ATOM 1053 O O . GLY B 1 29 ? -1.756 6 -1.759 1 96.19 29 GLY B O 1
ATOM 1054 N N . LEU B 1 30 ? 0.093 6.801 -0.842 1 97.19 30 LEU B N 1
ATOM 1055 C CA . LEU B 1 30 ? -0.595 7.312 0.338 1 97.19 30 LEU B CA 1
ATOM 1056 C C . LEU B 1 30 ? -1.569 8.422 -0.041 1 97.19 30 LEU B C 1
ATOM 1058 O O . LEU B 1 30 ? -2.699 8.461 0.454 1 97.19 30 LEU B O 1
ATOM 1062 N N . ARG B 1 31 ? -1.066 9.227 -0.892 1 96.62 31 ARG B N 1
ATOM 1063 C CA . ARG B 1 31 ? -1.939 10.297 -1.36 1 96.62 31 ARG B CA 1
ATOM 1064 C C . ARG B 1 31 ? -3.229 9.734 -1.95 1 96.62 31 ARG B C 1
ATOM 1066 O O . ARG B 1 31 ? -4.316 10.234 -1.667 1 96.62 31 ARG B O 1
ATOM 1073 N N . ASN B 1 32 ? -3.156 8.719 -2.725 1 94.25 32 ASN B N 1
ATOM 1074 C CA . ASN B 1 32 ? -4.312 8.117 -3.385 1 94.25 32 ASN B CA 1
ATOM 1075 C C . ASN B 1 32 ? -5.273 7.496 -2.375 1 94.25 32 ASN B C 1
ATOM 1077 O O . ASN B 1 32 ? -6.492 7.633 -2.504 1 94.25 32 ASN B O 1
ATOM 1081 N N . ILE B 1 33 ? -4.742 6.883 -1.438 1 94.62 33 ILE B N 1
ATOM 1082 C CA . ILE B 1 33 ? -5.57 6.246 -0.42 1 94.62 33 ILE B CA 1
ATOM 1083 C C . ILE B 1 33 ? -6.258 7.316 0.426 1 94.62 33 ILE B C 1
ATOM 1085 O O . ILE B 1 33 ? -7.453 7.215 0.719 1 94.62 33 ILE B O 1
ATOM 1089 N N . LEU B 1 34 ? -5.527 8.328 0.787 1 95.75 34 LEU B N 1
ATOM 1090 C CA . LEU B 1 34 ? -6.074 9.398 1.607 1 95.75 34 LEU B CA 1
ATOM 1091 C C . LEU B 1 34 ? -7.152 10.164 0.852 1 95.75 34 LEU B C 1
ATOM 1093 O O . LEU B 1 34 ? -8.141 10.602 1.446 1 95.75 34 LEU B O 1
ATOM 1097 N N . LYS B 1 35 ? -6.918 10.281 -0.417 1 95.5 35 LYS B N 1
ATOM 1098 C CA . LYS B 1 35 ? -7.945 10.898 -1.249 1 95.5 35 LYS B CA 1
ATOM 1099 C C . LYS B 1 35 ? -9.25 10.109 -1.188 1 95.5 35 LYS B C 1
ATOM 1101 O O . LYS B 1 35 ? -10.328 10.688 -1.07 1 95.5 35 LYS B O 1
ATOM 1106 N N . ALA B 1 36 ? -9.195 8.82 -1.294 1 93.12 36 ALA B N 1
ATOM 1107 C CA . ALA B 1 36 ? -10.375 7.965 -1.173 1 93.12 36 ALA B CA 1
ATOM 1108 C C . ALA B 1 36 ? -11.047 8.148 0.183 1 93.12 36 ALA B C 1
ATOM 1110 O O . ALA B 1 36 ? -12.273 8.18 0.273 1 93.12 36 ALA B O 1
ATOM 1111 N N . GLY B 1 37 ? -10.219 8.234 1.201 1 93.75 37 GLY B N 1
ATOM 1112 C CA . GLY B 1 37 ? -10.758 8.492 2.525 1 93.75 37 GLY B CA 1
ATOM 1113 C C . GLY B 1 37 ? -11.492 9.812 2.627 1 93.75 37 GLY B C 1
ATOM 1114 O O . GLY B 1 37 ? -12.523 9.906 3.299 1 93.75 37 GLY B O 1
ATOM 1115 N N . GLU B 1 38 ? -10.93 10.766 1.922 1 95 38 GLU B N 1
ATOM 1116 C CA . GLU B 1 38 ? -11.562 12.086 1.909 1 95 38 GLU B CA 1
ATOM 1117 C C . GLU B 1 38 ? -12.922 12.039 1.222 1 95 38 GLU B C 1
ATOM 1119 O O . GLU B 1 38 ? -13.883 12.656 1.688 1 95 38 GLU B O 1
ATOM 1124 N N . ILE B 1 39 ? -12.992 11.352 0.162 1 93.75 39 ILE B N 1
ATOM 1125 C CA . ILE B 1 39 ? -14.242 11.203 -0.57 1 93.75 39 ILE B CA 1
ATOM 1126 C C . ILE B 1 39 ? -15.273 10.516 0.318 1 93.75 39 ILE B C 1
ATOM 1128 O O . ILE B 1 39 ? -16.438 10.945 0.38 1 93.75 39 ILE B O 1
ATOM 1132 N N . ASN B 1 40 ? -14.883 9.5 1.055 1 92.5 40 ASN B N 1
ATOM 1133 C CA . ASN B 1 40 ? -15.773 8.805 1.981 1 92.5 40 ASN B CA 1
ATOM 1134 C C . ASN B 1 40 ? -16.25 9.727 3.096 1 92.5 40 ASN B C 1
ATOM 1136 O O . ASN B 1 40 ? -17.438 9.711 3.457 1 92.5 40 ASN B O 1
ATOM 1140 N N . LYS B 1 41 ? -15.359 10.453 3.574 1 94.44 41 LYS B N 1
ATOM 1141 C CA . LYS B 1 41 ? -15.672 11.43 4.613 1 94.44 41 LYS B CA 1
ATOM 1142 C C . LYS B 1 41 ? -16.719 12.422 4.129 1 94.44 41 LYS B C 1
ATOM 1144 O O . LYS B 1 41 ? -17.688 12.711 4.84 1 94.44 41 LYS B O 1
ATOM 1149 N N . GLN B 1 42 ? -16.531 12.938 2.945 1 95.94 42 GLN B N 1
ATOM 1150 C CA . GLN B 1 42 ? -17.438 13.93 2.365 1 95.94 42 GLN B CA 1
ATOM 1151 C C . GLN B 1 42 ? -18.828 13.336 2.123 1 95.94 42 GLN B C 1
ATOM 1153 O O . GLN B 1 42 ? -19.828 14.039 2.205 1 95.94 42 GLN B O 1
ATOM 1158 N N . LYS B 1 43 ? -18.938 12.055 1.922 1 95.31 43 LYS B N 1
ATOM 1159 C CA . LYS B 1 43 ? -20.188 11.352 1.693 1 95.31 43 LYS B CA 1
ATOM 1160 C C . LYS B 1 43 ? -20.844 10.961 3.014 1 95.31 43 LYS B C 1
ATOM 1162 O O . LYS B 1 43 ? -21.906 10.328 3.021 1 95.31 43 LYS B O 1
ATOM 1167 N N . GLY B 1 44 ? -20.219 11.289 4.098 1 94.69 44 GLY B N 1
ATOM 1168 C CA . GLY B 1 44 ? -20.766 11.039 5.422 1 94.69 44 GLY B CA 1
ATOM 1169 C C . GLY B 1 44 ? -20.516 9.633 5.918 1 94.69 44 GLY B C 1
ATOM 1170 O O . GLY B 1 44 ? -21.094 9.203 6.91 1 94.69 44 GLY B O 1
ATOM 1171 N N . LEU B 1 45 ? -19.656 8.977 5.16 1 91 45 LEU B N 1
ATOM 1172 C CA . LEU B 1 45 ? -19.344 7.613 5.574 1 91 45 LEU B CA 1
ATOM 1173 C C . LEU B 1 45 ? -18.359 7.617 6.742 1 91 45 LEU B C 1
ATOM 1175 O O . LEU B 1 45 ? -17.656 8.602 6.957 1 91 45 LEU B O 1
ATOM 1179 N N . TYR B 1 46 ? -18.359 6.598 7.609 1 91.81 46 TYR B N 1
ATOM 1180 C CA . TYR B 1 46 ? -17.469 6.402 8.742 1 91.81 46 TYR B CA 1
ATOM 1181 C C . TYR B 1 46 ? -17.516 7.594 9.695 1 91.81 46 TYR B C 1
ATOM 1183 O O . TYR B 1 46 ? -16.469 8.102 10.109 1 91.81 46 TYR B O 1
ATOM 1191 N N . ASN B 1 47 ? -18.688 8.062 9.945 1 94.44 47 ASN B N 1
ATOM 1192 C CA . ASN B 1 47 ? -18.953 9.141 10.883 1 94.44 47 ASN B CA 1
ATOM 1193 C C . ASN B 1 47 ? -18.266 10.445 10.469 1 94.44 47 ASN B C 1
ATOM 1195 O O . ASN B 1 47 ? -17.797 11.195 11.32 1 94.44 47 ASN B O 1
ATOM 1199 N N . GLY B 1 48 ? -17.969 10.555 9.188 1 94.5 48 GLY B N 1
ATOM 1200 C CA . GLY B 1 48 ? -17.453 11.812 8.672 1 94.5 48 GLY B CA 1
ATOM 1201 C C . GLY B 1 48 ? -15.969 11.992 8.922 1 94.5 48 GLY B C 1
ATOM 1202 O O . GLY B 1 48 ? -15.484 13.117 9.047 1 94.5 48 GLY B O 1
ATOM 1203 N N . VAL B 1 49 ? -15.281 10.883 9.102 1 94.94 49 VAL B N 1
ATOM 1204 C CA . VAL B 1 49 ? -13.844 10.969 9.312 1 94.94 49 VAL B CA 1
ATOM 1205 C C . VAL B 1 49 ? -13.109 10.227 8.195 1 94.94 49 VAL B C 1
ATOM 1207 O O . VAL B 1 49 ? -13.68 9.328 7.562 1 94.94 49 VAL B O 1
ATOM 1210 N N . ASN B 1 50 ? -11.938 10.719 7.887 1 95.38 50 ASN B N 1
ATOM 1211 C CA . ASN B 1 50 ? -11.062 9.953 7.004 1 95.38 50 ASN B CA 1
ATOM 1212 C C . ASN B 1 50 ? -10.367 8.812 7.742 1 95.38 50 ASN B C 1
ATOM 1214 O O . ASN B 1 50 ? -9.359 9.031 8.414 1 95.38 50 ASN B O 1
ATOM 1218 N N . ILE B 1 51 ? -10.875 7.637 7.602 1 94.06 51 ILE B N 1
ATOM 1219 C CA . ILE B 1 51 ? -10.391 6.496 8.375 1 94.06 51 ILE B CA 1
ATOM 1220 C C . ILE B 1 51 ? -8.961 6.16 7.953 1 94.06 51 ILE B C 1
ATOM 1222 O O . ILE B 1 51 ? -8.188 5.625 8.75 1 94.06 51 ILE B O 1
ATOM 1226 N N . TYR B 1 52 ? -8.594 6.48 6.738 1 95.38 52 TYR B N 1
ATOM 1227 C CA . TYR B 1 52 ? -7.25 6.176 6.262 1 95.38 52 TYR B CA 1
ATOM 1228 C C . TYR B 1 52 ? -6.227 7.133 6.867 1 95.38 52 TYR B C 1
ATOM 1230 O O . TYR B 1 52 ? -5.086 6.746 7.133 1 95.38 52 TYR B O 1
ATOM 1238 N N . ALA B 1 53 ? -6.617 8.375 7.102 1 96.31 53 ALA B N 1
ATOM 1239 C CA . ALA B 1 53 ? -5.754 9.312 7.816 1 96.31 53 ALA B CA 1
ATOM 1240 C C . ALA B 1 53 ? -5.496 8.836 9.242 1 96.31 53 ALA B C 1
ATOM 1242 O O . ALA B 1 53 ? -4.363 8.906 9.734 1 96.31 53 ALA B O 1
ATOM 1243 N N . GLN B 1 54 ? -6.508 8.312 9.828 1 95.62 54 GLN B N 1
ATOM 1244 C CA . GLN B 1 54 ? -6.371 7.77 11.172 1 95.62 54 GLN B CA 1
ATOM 1245 C C . GLN B 1 54 ? -5.418 6.578 11.188 1 95.62 54 GLN B C 1
ATOM 1247 O O . GLN B 1 54 ? -4.602 6.438 12.102 1 95.62 54 GLN B O 1
ATOM 1252 N N . MET B 1 55 ? -5.488 5.801 10.164 1 95.06 55 MET B N 1
ATOM 1253 C CA . MET B 1 55 ? -4.621 4.629 10.062 1 95.06 55 MET B CA 1
ATOM 1254 C C . MET B 1 55 ? -3.164 5.043 9.891 1 95.06 55 MET B C 1
ATOM 1256 O O . MET B 1 55 ? -2.268 4.434 10.469 1 95.06 55 MET B O 1
ATOM 1260 N N . VAL B 1 56 ? -2.949 6.055 9.109 1 97.12 56 VAL B N 1
ATOM 1261 C CA . VAL B 1 56 ? -1.598 6.574 8.922 1 97.12 56 VAL B CA 1
ATOM 1262 C C . VAL B 1 56 ? -1.021 7.008 10.266 1 97.12 56 VAL B C 1
ATOM 1264 O O . VAL B 1 56 ? 0.126 6.691 10.586 1 97.12 56 VAL B O 1
ATOM 1267 N N . GLU B 1 57 ? -1.815 7.664 10.992 1 96 57 GLU B N 1
ATOM 1268 C CA . GLU B 1 57 ? -1.375 8.125 12.305 1 96 57 GLU B CA 1
ATOM 1269 C C . GLU B 1 57 ? -1.115 6.953 13.242 1 96 57 GLU B C 1
ATOM 1271 O O . GLU B 1 57 ? -0.095 6.918 13.938 1 96 57 GLU B O 1
ATOM 1276 N N . GLU B 1 58 ? -1.937 6.078 13.227 1 95.38 58 GLU B N 1
ATOM 1277 C CA . GLU B 1 58 ? -1.883 4.945 14.148 1 95.38 58 GLU B CA 1
ATOM 1278 C C . GLU B 1 58 ? -0.618 4.117 13.93 1 95.38 58 GLU B C 1
ATOM 1280 O O . GLU B 1 58 ? -0.077 3.545 14.875 1 95.38 58 GLU B O 1
ATOM 1285 N N . CYS B 1 59 ? -0.139 4.082 12.734 1 95.38 59 CYS B N 1
ATOM 1286 C CA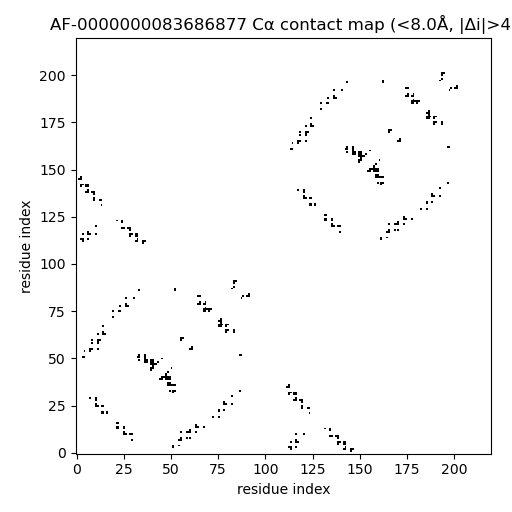 . CYS B 1 59 ? 1.014 3.229 12.469 1 95.38 59 CYS B CA 1
ATOM 1287 C C . CYS B 1 59 ? 2.307 4.035 12.492 1 95.38 59 CYS B C 1
ATOM 1289 O O . CYS B 1 59 ? 3.371 3.518 12.148 1 95.38 59 CYS B O 1
ATO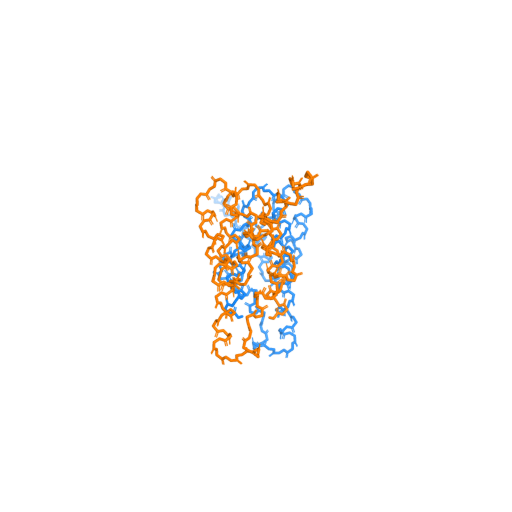M 1291 N N . GLY B 1 60 ? 2.189 5.285 12.828 1 96.25 60 GLY B N 1
ATOM 1292 C CA . GLY B 1 60 ? 3.367 6.125 12.977 1 96.25 60 GLY B CA 1
ATOM 1293 C C . GLY B 1 60 ? 3.811 6.762 11.672 1 96.25 60 GLY B C 1
ATOM 1294 O O . GLY B 1 60 ? 4.953 7.211 11.547 1 96.25 60 GLY B O 1
ATOM 1295 N N . GLY B 1 61 ? 2.904 6.828 10.727 1 97.94 61 GLY B N 1
ATOM 1296 C CA . GLY B 1 61 ? 3.246 7.355 9.414 1 97.94 61 GLY B CA 1
ATOM 1297 C C . GLY B 1 61 ? 3.381 8.867 9.398 1 97.94 61 GLY B C 1
ATOM 1298 O O . GLY B 1 61 ? 4.148 9.414 8.602 1 97.94 61 GLY B O 1
ATOM 1299 N N . LEU B 1 62 ? 2.672 9.508 10.266 1 97.38 62 LEU B N 1
ATOM 1300 C CA . LEU B 1 62 ? 2.672 10.969 10.266 1 97.38 62 LEU B CA 1
ATOM 1301 C C . LEU B 1 62 ? 4.07 11.516 10.547 1 97.38 62 LEU B C 1
ATOM 1303 O O . LEU B 1 62 ? 4.5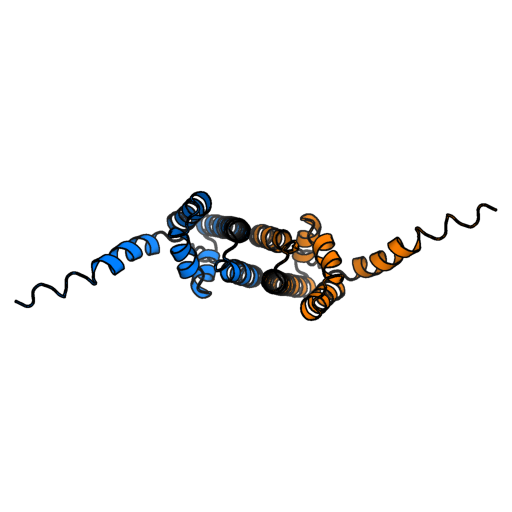47 12.406 9.836 1 97.38 62 LEU B O 1
ATOM 1307 N N . ASP B 1 63 ? 4.719 11.023 11.508 1 96.5 63 ASP B N 1
ATOM 1308 C CA . ASP B 1 63 ? 6.066 11.469 11.852 1 96.5 63 ASP B CA 1
ATOM 1309 C C . ASP B 1 63 ? 7.02 11.289 10.68 1 96.5 63 ASP B C 1
ATOM 1311 O O . ASP B 1 63 ? 7.879 12.141 10.43 1 96.5 63 ASP B O 1
ATOM 1315 N N . LYS B 1 64 ? 6.863 10.203 10.008 1 97.5 64 LYS B N 1
ATOM 1316 C CA . LYS B 1 64 ? 7.73 9.914 8.867 1 97.5 64 LYS B CA 1
ATOM 1317 C C . LYS B 1 64 ? 7.477 10.891 7.723 1 97.5 64 LYS B C 1
ATOM 1319 O O . LYS B 1 64 ? 8.422 11.359 7.082 1 97.5 64 LYS B O 1
ATOM 1324 N N . ILE B 1 65 ? 6.242 11.211 7.484 1 98 65 ILE B N 1
ATOM 1325 C CA . ILE B 1 65 ? 5.906 12.164 6.43 1 98 65 ILE B CA 1
ATOM 1326 C C . ILE B 1 65 ? 6.441 13.547 6.789 1 98 65 ILE B C 1
ATOM 1328 O O . ILE B 1 65 ? 7.004 14.242 5.941 1 98 65 ILE B O 1
ATOM 1332 N N . VAL B 1 66 ? 6.336 13.891 8.023 1 96.62 66 VAL B N 1
ATOM 1333 C CA . VAL B 1 66 ? 6.844 15.172 8.5 1 96.62 66 VAL B CA 1
ATOM 1334 C C . VAL B 1 66 ? 8.352 15.25 8.258 1 96.62 66 VAL B C 1
ATOM 1336 O O . VAL B 1 66 ? 8.859 16.266 7.793 1 96.62 66 VAL B O 1
ATOM 1339 N N . SER B 1 67 ? 8.953 14.234 8.555 1 96.12 67 SER B N 1
ATOM 1340 C CA . SER B 1 67 ? 10.406 14.195 8.406 1 96.12 67 SER B CA 1
ATOM 1341 C C . SER B 1 67 ? 10.828 14.398 6.957 1 96.12 67 SER B C 1
ATOM 1343 O O . SER B 1 67 ? 11.93 14.875 6.684 1 96.12 67 SER B O 1
ATOM 1345 N N . LEU B 1 68 ? 9.953 14.094 6.047 1 96.94 68 LEU B N 1
ATOM 1346 C CA . LEU B 1 68 ? 10.281 14.188 4.629 1 96.94 68 LEU B CA 1
ATOM 1347 C C . LEU B 1 68 ? 10.297 15.641 4.172 1 96.94 68 LEU B C 1
ATOM 1349 O O . LEU B 1 68 ? 10.805 15.953 3.092 1 96.94 68 LEU B O 1
ATOM 1353 N N . GLN B 1 69 ? 9.805 16.5 5.004 1 93.5 69 GLN B N 1
ATOM 1354 C CA . GLN B 1 69 ? 9.844 17.906 4.66 1 93.5 69 GLN B CA 1
ATOM 1355 C C . GLN B 1 69 ? 11.273 18.438 4.68 1 93.5 69 GLN B C 1
ATOM 1357 O O . GLN B 1 69 ? 11.555 19.5 4.109 1 93.5 69 GLN B O 1
ATOM 1362 N N . SER B 1 70 ? 12.102 17.656 5.348 1 93.5 70 SER B N 1
ATOM 1363 C CA . SER B 1 70 ? 13.5 18.062 5.434 1 93.5 70 SER B CA 1
ATOM 1364 C C . SER B 1 70 ? 14.344 17.359 4.383 1 93.5 70 SER B C 1
ATOM 1366 O O . SER B 1 70 ? 15.57 17.469 4.383 1 93.5 70 SER B O 1
ATOM 1368 N N . TYR B 1 71 ? 13.734 16.688 3.486 1 91.94 71 TYR B N 1
ATOM 1369 C CA . TYR B 1 71 ? 14.469 15.961 2.451 1 91.94 71 TYR B CA 1
ATOM 1370 C C . TYR B 1 71 ? 15.031 16.922 1.415 1 91.94 71 TYR B C 1
ATOM 1372 O O . TYR B 1 71 ? 14.375 17.891 1.031 1 91.94 71 TYR B O 1
ATOM 1380 N N . ASP B 1 72 ? 16.266 16.609 0.946 1 91.06 72 ASP B N 1
ATOM 1381 C CA . ASP B 1 72 ? 16.953 17.453 -0.016 1 91.06 72 ASP B CA 1
ATOM 1382 C C . ASP B 1 72 ? 16.406 17.25 -1.427 1 91.06 72 ASP B C 1
ATOM 1384 O O . ASP B 1 72 ? 17.141 17.391 -2.408 1 91.06 72 ASP B O 1
ATOM 1388 N N . ASN B 1 73 ? 15.281 16.859 -1.681 1 93.69 73 ASN B N 1
ATOM 1389 C CA . ASN B 1 73 ? 14.578 16.719 -2.949 1 93.69 73 ASN B CA 1
ATOM 1390 C C . ASN B 1 73 ? 13.297 17.547 -2.977 1 93.69 73 ASN B C 1
ATOM 1392 O O . ASN B 1 73 ? 12.375 17.297 -2.203 1 93.69 73 ASN B O 1
ATOM 1396 N N . ASN B 1 74 ? 13.242 18.422 -3.803 1 94.94 74 ASN B N 1
ATOM 1397 C CA . ASN B 1 74 ? 12.141 19.375 -3.848 1 94.94 74 ASN B CA 1
ATOM 1398 C C . ASN B 1 74 ? 10.812 18.672 -4.117 1 94.94 74 ASN B C 1
ATOM 1400 O O . ASN B 1 74 ? 9.789 19.016 -3.516 1 94.94 74 ASN B O 1
ATOM 1404 N N . ASP B 1 75 ? 10.867 17.734 -5.016 1 97.44 75 ASP B N 1
ATOM 1405 C CA . ASP B 1 75 ? 9.633 17.031 -5.355 1 97.44 75 ASP B CA 1
ATOM 1406 C C . ASP B 1 75 ? 9.094 16.25 -4.156 1 97.44 75 ASP B C 1
ATOM 1408 O O . ASP B 1 75 ? 7.895 16.266 -3.891 1 97.44 75 ASP B O 1
ATOM 1412 N N . ILE B 1 76 ? 10 15.594 -3.496 1 97.75 76 ILE B N 1
ATOM 1413 C CA . ILE B 1 76 ? 9.617 14.82 -2.318 1 97.75 76 ILE B CA 1
ATOM 1414 C C . ILE B 1 76 ? 9.125 15.766 -1.224 1 97.75 76 ILE B C 1
ATOM 1416 O O . ILE B 1 76 ? 8.094 15.508 -0.595 1 97.75 76 ILE B O 1
ATOM 1420 N N . TYR B 1 77 ? 9.875 16.812 -1.103 1 96.12 77 TYR B N 1
ATOM 1421 C CA . TYR B 1 77 ? 9.469 17.844 -0.152 1 96.12 77 TYR B CA 1
ATOM 1422 C C . TYR B 1 77 ? 8.062 18.344 -0.458 1 96.12 77 TYR B C 1
ATOM 1424 O O . TYR B 1 77 ? 7.195 18.344 0.418 1 96.12 77 TYR B O 1
ATOM 1432 N N . LYS B 1 78 ? 7.703 18.688 -1.604 1 97.5 78 LYS B N 1
ATOM 1433 C CA . LYS B 1 78 ? 6.414 19.234 -2.02 1 97.5 78 LYS B CA 1
ATOM 1434 C C . LYS B 1 78 ? 5.297 18.219 -1.809 1 97.5 78 LYS B C 1
ATOM 1436 O O . LYS B 1 78 ? 4.215 18.562 -1.337 1 97.5 78 LYS B O 1
ATOM 1441 N N . LYS B 1 79 ? 5.594 17 -2.154 1 97.94 79 LYS B N 1
ATOM 1442 C CA . LYS B 1 79 ? 4.602 15.938 -1.98 1 97.94 79 LYS B CA 1
ATOM 1443 C C . LYS B 1 79 ? 4.266 15.734 -0.506 1 97.94 79 LYS B C 1
ATOM 1445 O O . LYS B 1 79 ? 3.102 15.555 -0.148 1 97.94 79 LYS B O 1
ATOM 1450 N N . ALA B 1 80 ? 5.293 15.797 0.321 1 97.62 80 ALA B N 1
ATOM 1451 C CA . ALA B 1 80 ? 5.082 15.656 1.76 1 97.62 80 ALA B CA 1
ATOM 1452 C C . ALA B 1 80 ? 4.242 16.812 2.303 1 97.62 80 ALA B C 1
ATOM 1454 O O . ALA B 1 80 ? 3.279 16.594 3.045 1 97.62 80 ALA B O 1
ATOM 1455 N N . VAL B 1 81 ? 4.574 17.969 1.896 1 96.75 81 VAL B N 1
ATOM 1456 C CA . VAL B 1 81 ? 3.852 19.156 2.326 1 96.75 81 VAL B CA 1
ATOM 1457 C C . VAL B 1 81 ? 2.395 19.078 1.883 1 96.75 81 VAL B C 1
ATOM 1459 O O . VAL B 1 81 ? 1.482 19.344 2.664 1 96.75 81 VAL B O 1
ATOM 1462 N N . GLU B 1 82 ? 2.148 18.625 0.698 1 97.06 82 GLU B N 1
ATOM 1463 C CA . GLU B 1 82 ? 0.798 18.5 0.163 1 97.06 82 GLU B CA 1
ATOM 1464 C C . GLU B 1 82 ? -0.014 17.484 0.962 1 97.06 82 GLU B C 1
ATOM 1466 O O . GLU B 1 82 ? -1.175 17.734 1.293 1 97.06 82 GLU B O 1
ATOM 1471 N N . VAL B 1 83 ? 0.594 16.391 1.205 1 97.62 83 VAL B N 1
ATOM 1472 C CA . VAL B 1 83 ? -0.079 15.352 1.969 1 97.62 83 VAL B CA 1
ATOM 1473 C C . VAL B 1 83 ? -0.44 15.875 3.357 1 97.62 83 VAL B C 1
ATOM 1475 O O . VAL B 1 83 ? -1.566 15.688 3.824 1 97.62 83 VAL B O 1
ATOM 1478 N N . LEU B 1 84 ? 0.471 16.562 3.965 1 97.31 84 LEU B N 1
ATOM 1479 C CA . LEU B 1 84 ? 0.263 17.078 5.316 1 97.31 84 LEU B CA 1
ATOM 1480 C C . LEU B 1 84 ? -0.815 18.156 5.324 1 97.31 84 LEU B C 1
ATOM 1482 O O . LEU B 1 84 ? -1.749 18.094 6.129 1 97.31 84 LEU B O 1
ATOM 1486 N N . GLU B 1 85 ? -0.761 19.094 4.449 1 96.56 85 GLU B N 1
ATOM 1487 C CA . GLU B 1 85 ? -1.699 20.203 4.383 1 96.56 85 GLU B CA 1
ATOM 1488 C C . GLU B 1 85 ? -3.117 19.719 4.098 1 96.56 85 GLU B C 1
ATOM 1490 O O . GLU B 1 85 ? -4.078 20.219 4.684 1 96.56 85 GLU B O 1
ATOM 1495 N N . LYS B 1 86 ? -3.266 18.703 3.322 1 96.56 86 LYS B N 1
ATOM 1496 C CA . LYS B 1 86 ? -4.578 18.297 2.836 1 96.56 86 LYS B CA 1
ATOM 1497 C C . LYS B 1 86 ? -5.23 17.297 3.789 1 96.56 86 LYS B C 1
ATOM 1499 O O . LYS B 1 86 ? -6.441 17.344 4.004 1 96.56 86 LYS B O 1
ATOM 1504 N N . TYR B 1 87 ? -4.383 16.531 4.391 1 96.75 87 TYR B N 1
ATOM 1505 C CA . TYR B 1 87 ? -5.004 15.406 5.082 1 96.75 87 TYR B CA 1
ATOM 1506 C C . TYR B 1 87 ? -4.668 15.422 6.566 1 96.75 87 TYR B C 1
ATOM 1508 O O . TYR B 1 87 ? -5.301 14.719 7.363 1 96.75 87 TYR B O 1
ATOM 1516 N N . PHE B 1 88 ? -3.773 16.234 6.926 1 96.38 88 PHE B N 1
ATOM 1517 C CA . PHE B 1 88 ? -3.385 16.359 8.328 1 96.38 88 PHE B CA 1
ATOM 1518 C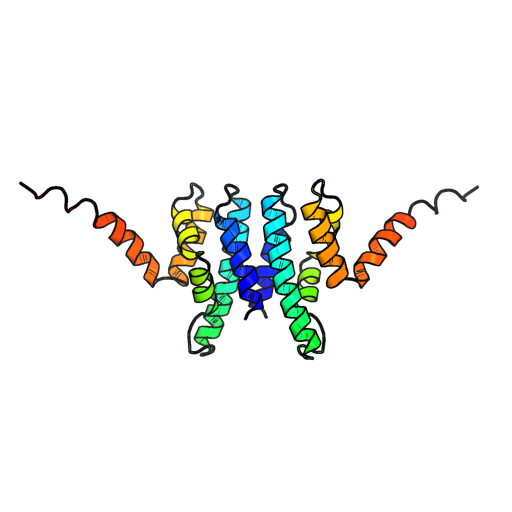 C . PHE B 1 88 ? -3.203 17.828 8.711 1 96.38 88 PHE B C 1
ATOM 1520 O O . PHE B 1 88 ? -2.184 18.203 9.289 1 96.38 88 PHE B O 1
ATOM 1527 N N . PRO B 1 89 ? -4.121 18.656 8.453 1 91.06 89 PRO B N 1
ATOM 1528 C CA . PRO B 1 89 ? -3.947 20.094 8.656 1 91.06 89 PRO B CA 1
ATOM 1529 C C . PRO B 1 89 ? -3.693 20.453 10.117 1 91.06 89 PRO B C 1
ATOM 1531 O O . PRO B 1 89 ? -2.99 21.438 10.406 1 91.06 89 PRO B O 1
ATOM 1534 N N . GLU B 1 90 ? -4.215 19.781 11.055 1 85.56 90 GLU B N 1
ATOM 1535 C CA . GLU B 1 90 ? -4.059 20.078 12.477 1 85.56 90 GLU B CA 1
ATOM 1536 C C . GLU B 1 90 ? -2.639 19.781 12.945 1 85.56 90 GLU B C 1
ATOM 1538 O O . GLU B 1 90 ? -2.18 20.344 13.945 1 85.56 90 GLU B O 1
ATOM 1543 N N . ASP B 1 91 ? -1.934 19.031 12.234 1 78.69 91 ASP B N 1
ATOM 1544 C CA . ASP B 1 91 ? -0.595 18.609 12.641 1 78.69 91 ASP B CA 1
ATOM 1545 C C . ASP B 1 91 ? 0.472 19.516 12.031 1 78.69 91 ASP B C 1
ATOM 1547 O O . ASP B 1 91 ? 1.643 19.453 12.406 1 78.69 91 ASP B O 1
ATOM 1551 N N . LEU B 1 92 ? 0.225 20.234 11.039 1 69.56 92 LEU B N 1
ATOM 1552 C CA . LEU B 1 92 ? 1.148 21.203 10.469 1 69.56 92 LEU B CA 1
ATOM 1553 C C . LEU B 1 92 ? 1.464 22.312 11.469 1 69.56 92 LEU B C 1
ATOM 1555 O O . LEU B 1 92 ? 2.59 22.812 11.508 1 69.56 92 LEU B O 1
ATOM 1559 N N . GLU B 1 93 ? 0.494 22.797 12.18 1 57.97 93 GLU B N 1
ATOM 1560 C CA . GLU B 1 93 ? 0.674 23.938 13.078 1 57.97 93 GLU B CA 1
ATOM 1561 C C . GLU B 1 93 ? 1.656 23.594 14.203 1 57.97 93 GLU B C 1
ATOM 1563 O O . GLU B 1 93 ? 2.354 24.484 14.703 1 57.97 93 GLU B O 1
ATOM 1568 N N . THR B 1 94 ? 1.673 22.375 14.57 1 53.25 94 THR B N 1
ATOM 1569 C CA . THR B 1 94 ? 2.439 22.062 15.766 1 53.25 94 THR B CA 1
ATOM 1570 C C . THR B 1 94 ? 3.934 22.016 15.461 1 53.25 94 THR B C 1
ATOM 1572 O O . THR B 1 94 ? 4.762 22.109 16.375 1 53.25 94 THR B O 1
ATOM 1575 N N . VAL B 1 95 ? 4.266 21.703 14.273 1 49.66 95 VAL B N 1
ATOM 1576 C CA . VAL B 1 95 ? 5.695 21.656 13.984 1 49.66 95 VAL B CA 1
ATOM 1577 C C . VAL B 1 95 ? 6.316 23.031 14.227 1 49.66 95 VAL B C 1
ATOM 1579 O O . VAL B 1 95 ? 7.48 23.125 14.625 1 49.66 95 VAL B O 1
ATOM 1582 N N . ASP B 1 96 ? 5.633 23.984 13.844 1 44.12 96 ASP B N 1
ATOM 1583 C CA . ASP B 1 96 ? 6.195 25.312 14.07 1 44.12 96 ASP B CA 1
ATOM 1584 C C . ASP B 1 96 ? 6.281 25.625 15.555 1 44.12 96 ASP B C 1
ATOM 1586 O O . ASP B 1 96 ? 7.152 26.391 15.984 1 44.12 96 ASP B O 1
ATOM 1590 N N . GLU B 1 97 ? 5.34 25.078 16.359 1 42.53 97 GLU B N 1
ATOM 1591 C CA . GLU B 1 97 ? 5.32 25.562 17.75 1 42.53 97 GLU B CA 1
ATOM 1592 C C . GLU B 1 97 ? 6.359 24.828 18.594 1 42.53 97 GLU B C 1
ATOM 1594 O O . GLU B 1 97 ? 6.684 25.281 19.703 1 42.53 97 GLU B O 1
ATOM 1599 N N . GLU B 1 98 ? 6.59 23.609 18.25 1 41.88 98 GLU B N 1
ATOM 1600 C CA . GLU B 1 98 ? 7.516 22.953 19.156 1 41.88 98 GLU B CA 1
ATOM 1601 C C . GLU B 1 98 ? 8.945 23.453 18.969 1 41.88 98 GLU B C 1
ATOM 1603 O O . GLU B 1 98 ? 9.82 23.203 19.797 1 41.88 98 GLU B O 1
ATOM 1608 N N . ASN B 1 99 ? 9.234 23.797 17.766 1 42.19 99 ASN B N 1
ATOM 1609 C CA . ASN B 1 99 ? 10.586 24.312 17.594 1 42.19 99 ASN B CA 1
ATOM 1610 C C . ASN B 1 99 ? 10.758 25.672 18.266 1 42.19 99 ASN B C 1
ATOM 1612 O O . ASN B 1 99 ? 11.875 26.172 18.375 1 42.19 99 ASN B O 1
ATOM 1616 N N . HIS B 1 100 ? 9.656 26.422 18.375 1 41.28 100 HIS B N 1
ATOM 1617 C CA . HIS B 1 100 ? 9.797 27.766 18.938 1 41.28 100 HIS B CA 1
ATOM 1618 C C . HIS B 1 100 ? 9.82 27.719 20.469 1 41.28 100 HIS B C 1
ATOM 1620 O O . HIS B 1 100 ? 10.211 28.703 21.109 1 41.28 100 HIS B O 1
ATOM 1626 N N . ARG B 1 101 ? 9.281 26.734 21.219 1 39.91 101 ARG B N 1
ATOM 1627 C CA . ARG B 1 101 ? 9.195 26.781 22.688 1 39.91 101 ARG B CA 1
ATOM 1628 C C . ARG B 1 101 ? 10.555 26.562 23.328 1 39.91 101 ARG B C 1
ATOM 1630 O O . ARG B 1 101 ? 10.703 26.703 24.547 1 39.91 101 ARG B O 1
ATOM 1637 N N . SER B 1 102 ? 11.492 25.875 22.656 1 39.84 102 SER B N 1
ATOM 1638 C CA . SER B 1 102 ? 12.664 25.438 23.406 1 39.84 102 SER B CA 1
ATOM 1639 C C . SER B 1 102 ? 13.57 26.609 23.75 1 39.84 102 SER B C 1
ATOM 1641 O O . SER B 1 102 ? 14.445 26.5 24.609 1 39.84 102 SER B O 1
ATOM 1643 N N . ASN B 1 103 ? 13.688 27.531 22.812 1 38.78 103 ASN B N 1
ATOM 1644 C CA . ASN B 1 103 ? 14.844 28.406 22.984 1 38.78 103 ASN B CA 1
ATOM 1645 C C . ASN B 1 103 ? 14.578 29.469 24.047 1 38.78 103 ASN B C 1
ATOM 1647 O O . ASN B 1 103 ? 15.43 30.328 24.281 1 38.78 103 ASN B O 1
ATOM 1651 N N . VAL B 1 104 ? 13.234 29.766 24.281 1 39.28 104 VAL B N 1
ATOM 1652 C CA . VAL B 1 104 ? 13.039 31.047 24.953 1 39.28 104 VAL B CA 1
ATOM 1653 C C . VAL B 1 104 ? 13.312 30.891 26.453 1 39.28 104 VAL B C 1
ATOM 1655 O O . VAL B 1 104 ? 13.375 31.875 27.188 1 39.28 104 VAL B O 1
ATOM 1658 N N . ASP B 1 105 ? 13.125 29.578 26.969 1 40.81 105 ASP B N 1
ATOM 1659 C CA . ASP B 1 105 ? 13.086 29.594 28.422 1 40.81 105 ASP B CA 1
ATOM 1660 C C . ASP B 1 105 ? 14.453 29.938 29 1 40.81 105 ASP B C 1
ATOM 1662 O O . ASP B 1 105 ? 14.609 30.062 30.219 1 40.81 105 ASP B O 1
ATOM 1666 N N . GLY B 1 106 ? 15.477 29.641 28.109 1 39.53 106 GLY B N 1
ATOM 1667 C CA . GLY B 1 106 ? 16.734 29.656 28.812 1 39.53 106 GLY B CA 1
ATOM 1668 C C . GLY B 1 106 ? 17.125 31.047 29.312 1 39.53 106 GLY B C 1
ATOM 1669 O O . GLY B 1 106 ? 18.156 31.203 29.969 1 39.53 106 GLY B O 1
ATOM 1670 N N . THR B 1 107 ? 16.734 32.062 28.484 1 37.12 107 THR B N 1
ATOM 1671 C CA . THR B 1 107 ? 17.641 33.188 28.641 1 37.12 107 THR B CA 1
ATOM 1672 C C . THR B 1 107 ? 17.25 34 29.891 1 37.12 107 THR B C 1
ATOM 1674 O O . THR B 1 107 ? 18.016 34.844 30.328 1 37.12 107 THR B O 1
ATOM 1677 N N . LEU B 1 108 ? 15.891 33.969 30.266 1 37.22 108 LEU B N 1
ATOM 1678 C CA . LEU B 1 108 ? 15.602 35.125 31.094 1 37.22 108 LEU B CA 1
ATOM 1679 C C . LEU B 1 108 ? 16.109 34.938 32.531 1 37.22 108 LEU B C 1
ATOM 1681 O O . LEU B 1 108 ? 15.789 35.719 33.406 1 37.22 108 LEU B O 1
ATOM 1685 N N . GLN B 1 109 ? 16.844 33.781 32.75 1 35.62 109 GLN B N 1
ATOM 1686 C CA . GLN B 1 109 ? 17.125 33.625 34.188 1 35.62 109 GLN B CA 1
ATOM 1687 C C . GLN B 1 109 ? 18.125 34.688 34.656 1 35.62 109 GLN B C 1
ATOM 1689 O O . GLN B 1 109 ? 18.891 34.438 35.594 1 35.62 109 GLN B O 1
ATOM 1694 N N . GLN B 1 110 ? 18.234 35.938 34 1 25.81 110 GLN B N 1
ATOM 1695 C CA . GLN B 1 110 ? 19 36.812 34.875 1 25.81 110 GLN B CA 1
ATOM 1696 C C . GLN B 1 110 ? 18.203 37.219 36.094 1 25.81 110 GLN B C 1
ATOM 1698 O O . GLN B 1 110 ? 17 37.469 36 1 25.81 110 GLN B O 1
#

Radius of gyration: 21.72 Å; Cα contacts (8 Å, |Δi|>4): 242; chains: 2; bounding box: 40×71×74 Å

Solvent-accessible surface area (backbone atoms only — not comparable to full-atom values): 11897 Å² total; per-residue (Å²): 106,78,40,45,47,38,36,51,47,36,41,42,66,46,52,74,57,90,46,66,70,55,41,48,42,35,51,52,20,48,46,46,27,40,49,44,20,46,54,39,17,76,72,54,37,76,84,50,38,40,62,49,50,52,48,35,49,73,69,53,29,51,65,43,44,56,55,33,54,72,43,98,37,68,68,54,18,51,52,31,50,50,48,37,59,74,68,36,54,80,60,58,61,50,60,62,49,62,70,58,61,67,70,63,70,69,66,68,78,112,107,77,40,45,48,37,36,51,46,35,39,44,66,46,51,73,55,90,47,66,69,56,38,48,42,34,52,51,21,49,48,47,28,40,49,45,20,45,54,38,18,75,71,52,38,78,85,51,38,39,64,49,50,52,47,36,48,72,69,53,28,53,65,45,42,58,55,34,56,72,44,96,39,68,68,53,18,51,53,30,48,49,48,38,59,74,68,36,54,81,60,58,61,48,59,62,50,60,68,58,60,67,69,63,72,69,66,67,79,113

Nearest PDB structures (foldseek):
  4u2x-assembly2_E  TM=9.659E-01  e=1.059E-05  Homo sapiens
  4u2x-assembly1_D  TM=9.784E-01  e=2.036E-05  Homo sapiens
  5vqi-assembly1_B  TM=9.573E-01  e=2.036E-05  Neurospora crassa
  4tnm-assembly1_A  TM=9.600E-01  e=2.036E-05  Arabidopsis thaliana
  7vpt-assembly1_A  TM=9.486E-01  e=3.708E-05  Nakaseomyces glabratus CBS 138

Sequence (220 aa):
SLACKGCIEALCDLLISTDPSILTVCLNGLRNILKAGEINKQKGLYNGVNIYAQMVEECGGLDKIVSLQSYDNNDIYKKAVEVLEKYFPEDLETVDEENHRSNVDGTLQQSLACKGCIEALCDLLISTDPSILTVCLNGLRNILKAGEINKQKGLYNGVNIYAQMVEECGGLDKIVSLQSYDNNDIYKKAVEVLEKYFPEDLETVDEENHRSNVDGTLQQ

Foldseek 3Di:
DVVVLVVLLVLLVCLVPPDVVSLVVSLVVLVVLQVVLCVCLVVCHPNNASVSLVSCVVSPSLVSLVVQCPPPDPVSNVSSVVCCVPRPVVVVVVVVVVVVPPPPPPPPPD/DVVVLVVLLVLLVCLVPPDVVSLVVSLVVLVVLQVVLCVCLVVCHPNNASVSLVSCVVNPSLVSLVVQCPPPDPVSNVSSVVCCVPRPVVVVVVVVVVVVPPPPPPPPPD

InterPro domains:
  IPR000225 Armadillo [PF00514] (6-34)
  IPR011989 Armadillo-like helical [G3DSA:1.25.10.10] (1-94)
  IPR016024 Armadillo-type fold [SSF48371] (5-91)
  IPR032413 Atypical Arm repeat [PF16186] (50-98)

Organism: NCBI:txid97028